Protein AF-A0A961A1I5-F1 (afdb_monomer)

Solvent-accessible surface area (backbone atoms only — not comparable to full-atom values): 12497 Å² total; per-residue (Å²): 132,81,88,80,81,89,79,92,84,90,80,91,77,84,83,73,85,76,67,86,76,74,86,68,70,92,66,80,52,58,53,73,47,75,44,56,34,87,58,70,63,91,86,42,58,62,73,39,63,55,33,37,35,39,34,32,57,50,77,56,97,92,40,81,47,53,39,36,34,40,36,54,32,92,83,54,48,68,45,78,34,57,82,42,44,49,82,59,42,75,58,41,34,29,32,44,40,27,66,37,98,79,50,31,25,31,40,32,30,38,61,96,45,96,82,53,58,12,29,38,41,32,46,32,69,26,37,47,26,35,43,29,30,32,29,31,22,26,9,48,65,9,32,34,39,32,36,22,31,42,29,35,43,35,47,29,38,24,25,47,56,77,85,43,57,54,55,55,78,54,87,56,94,84,72,68,81,84,48,41,12,49,13,21,35,31,34,33,26,55,54,18,22,47,25,43,39,31,48,29,37,25,29,41,17,59,13,30,47,70,39,83,39,68,74,51,48,63,73,59,42,82,40,77,59,45,78,43,76,48,35,68,72,132

Sequence (234 aa):
MQKLFFLFSILALSIFSLKPNHAKEETSLFEEKIFTVTSEQDYIKKGTLRWAILEAKAWRQGHPFSKVRIRFDASVKRLRISQGPLPDLESGMTTLDCSHPEGRVLLEGYSEDILTKADLGLRISSSGNTILSCHWTGFHQGAIEILAPRNQIYNNVFGYDPQYEESKALGNLRYGEPKPNRGAGLLLGEGAWASHIENNHFVALGASGILLKNRVGGENQFFKNYFFQNQAEP

Radius of gyration: 25.83 Å; Cα contacts (8 Å, |Δi|>4): 597; chains: 1; bounding box: 106×51×48 Å

Nearest PDB structures (foldseek):
  4pew-assembly2_B  TM=5.776E-01  e=1.458E+00  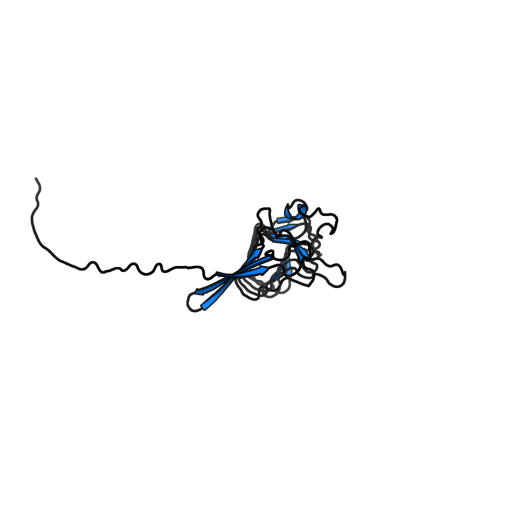Streptomyces sp. SirexAA-E
  4tyv-assembly2_B  TM=5.955E-01  e=1.538E+00  Streptomyces sp. SirexAA-E
  3uw0-assembly1_A  TM=3.849E-01  e=1.621E+00  Yersinia enterocolitica subsp. enterocolitica 8081
  2nt9-assembly2_B  TM=3.283E-01  e=8.596E-01  Dickeya dadantii 3937

pLDDT: mean 70.85, std 21.64, range [29.25, 98.12]

Mean predicted aligned error: 13.24 Å

Structure (mmCIF, N/CA/C/O backbone):
data_AF-A0A961A1I5-F1
#
_entry.id   AF-A0A961A1I5-F1
#
loop_
_atom_site.group_PDB
_atom_site.id
_atom_site.type_symbol
_atom_site.label_atom_id
_atom_site.label_alt_id
_atom_site.label_comp_id
_atom_site.label_asym_id
_atom_site.label_entity_id
_atom_site.label_seq_id
_atom_site.pdbx_PDB_ins_code
_atom_site.Cartn_x
_atom_site.Cartn_y
_atom_site.Cartn_z
_atom_site.occupancy
_atom_site.B_iso_or_equiv
_atom_site.auth_seq_id
_atom_site.auth_comp_id
_atom_site.auth_asym_id
_atom_site.auth_atom_id
_atom_site.pdbx_PDB_model_num
ATOM 1 N N . MET A 1 1 ? -84.883 9.345 12.266 1.00 36.91 1 MET A N 1
ATOM 2 C CA . MET A 1 1 ? -83.550 8.705 12.278 1.00 36.91 1 MET A CA 1
ATOM 3 C C . MET A 1 1 ? -82.520 9.778 12.600 1.00 36.91 1 MET A C 1
ATOM 5 O O . MET A 1 1 ? -82.619 10.827 11.990 1.00 36.91 1 MET A O 1
ATOM 9 N N . GLN A 1 2 ? -81.665 9.515 13.605 1.00 38.62 2 GLN A N 1
ATOM 10 C CA . GLN A 1 2 ? -80.443 10.233 14.054 1.00 38.62 2 GLN A CA 1
ATOM 11 C C . GLN A 1 2 ? -80.496 11.785 14.095 1.00 38.62 2 GLN A C 1
ATOM 13 O O . GLN A 1 2 ? -80.559 12.431 13.063 1.00 38.62 2 GLN A O 1
ATOM 18 N N . LYS A 1 3 ? -80.600 12.461 15.260 1.00 30.20 3 LYS A N 1
ATOM 19 C CA . LYS A 1 3 ? -79.556 12.708 16.300 1.00 30.20 3 LYS A CA 1
ATOM 20 C C . LYS A 1 3 ? -78.236 13.207 15.661 1.00 30.20 3 LYS A C 1
ATOM 22 O O . LYS A 1 3 ? -77.716 12.509 14.811 1.00 30.20 3 LYS A O 1
ATOM 27 N N . LEU A 1 4 ? -77.613 14.335 16.028 1.00 34.56 4 LEU A N 1
ATOM 28 C CA . LEU A 1 4 ? -77.352 14.841 17.381 1.00 34.56 4 LEU A CA 1
ATOM 29 C C . LEU A 1 4 ? -76.733 16.277 17.329 1.00 34.56 4 LEU A C 1
ATOM 31 O O . LEU A 1 4 ? -75.838 16.502 16.526 1.00 34.56 4 LEU A O 1
ATOM 35 N N . PHE A 1 5 ? -77.241 17.187 18.181 1.00 34.12 5 PHE A N 1
ATOM 36 C CA . PHE A 1 5 ? -76.616 18.246 19.027 1.00 34.12 5 PHE A CA 1
ATOM 37 C C . PHE A 1 5 ? -75.392 19.079 18.542 1.00 34.12 5 PHE A C 1
ATOM 39 O O . PHE A 1 5 ? -74.415 18.525 18.064 1.00 34.12 5 PHE A O 1
ATOM 46 N N . PHE A 1 6 ? -75.430 20.434 18.583 1.00 32.38 6 PHE A N 1
ATOM 47 C CA . PHE A 1 6 ? -75.167 21.347 19.746 1.00 32.38 6 PHE A CA 1
ATOM 48 C C . PHE A 1 6 ? -73.753 21.147 20.344 1.00 32.38 6 PHE A C 1
ATOM 50 O O . PHE A 1 6 ? -73.350 20.014 20.540 1.00 32.38 6 PHE A O 1
ATOM 57 N N . LEU A 1 7 ? -72.960 22.125 20.789 1.00 31.41 7 LEU A N 1
ATOM 58 C CA . LEU A 1 7 ? -72.968 23.590 20.827 1.00 31.41 7 LEU A CA 1
ATOM 59 C C . LEU A 1 7 ? -71.560 24.004 21.354 1.00 31.41 7 LEU A C 1
ATOM 61 O O . LEU A 1 7 ? -71.022 23.303 22.201 1.00 31.41 7 LEU A O 1
ATOM 65 N N . PHE A 1 8 ? -71.011 25.128 20.876 1.00 30.94 8 PHE A N 1
ATOM 66 C CA . PHE A 1 8 ? -70.147 26.116 21.569 1.00 30.94 8 PHE A CA 1
ATOM 67 C C . PHE A 1 8 ? -69.077 25.692 22.614 1.00 30.94 8 PHE A C 1
ATOM 69 O O . PHE A 1 8 ? -69.409 25.247 23.708 1.00 30.94 8 PHE A O 1
ATOM 76 N N . SER A 1 9 ? -67.816 26.111 22.399 1.00 31.97 9 SER A N 1
ATOM 77 C CA . SER A 1 9 ? -67.119 27.199 23.146 1.00 31.97 9 SER A CA 1
ATOM 78 C C . SER A 1 9 ? -65.589 27.048 23.148 1.00 31.97 9 SER A C 1
ATOM 80 O O . SER A 1 9 ? -65.042 25.953 23.149 1.00 31.97 9 SER A O 1
ATOM 82 N N . ILE A 1 10 ? -64.927 28.202 23.173 1.00 44.25 10 ILE A N 1
ATOM 83 C CA . ILE A 1 10 ? -63.495 28.501 23.039 1.00 44.25 10 ILE A CA 1
ATOM 84 C C . ILE A 1 10 ? -62.632 27.914 24.173 1.00 44.25 10 ILE A C 1
ATOM 86 O O . ILE A 1 10 ? -62.977 28.062 25.343 1.00 44.25 10 ILE A O 1
ATOM 90 N N . LEU A 1 11 ? -61.439 27.401 23.840 1.00 30.88 11 LEU A N 1
ATOM 91 C CA . LEU A 1 11 ? -60.288 27.410 24.750 1.00 30.88 11 LEU A CA 1
ATOM 92 C C . LEU A 1 11 ? -58.983 27.629 23.968 1.00 30.88 11 LEU A C 1
ATOM 94 O O . LEU A 1 11 ? -58.626 26.857 23.081 1.00 30.88 11 LEU A O 1
ATOM 98 N N . ALA A 1 12 ? -58.292 28.716 24.303 1.00 39.47 12 ALA A N 1
ATOM 99 C CA . ALA A 1 12 ? -56.952 29.040 23.840 1.00 39.47 12 ALA A CA 1
ATOM 100 C C . ALA A 1 12 ? -55.911 28.159 24.544 1.00 39.47 12 ALA A C 1
ATOM 102 O O . ALA A 1 12 ? -55.953 28.056 25.765 1.00 39.47 12 ALA A O 1
ATOM 103 N N . LEU A 1 13 ? -54.940 27.614 23.806 1.00 33.94 13 LEU A N 1
ATOM 104 C CA . LEU A 1 13 ? -53.630 27.234 24.349 1.00 33.94 13 LEU A CA 1
ATOM 105 C C . LEU A 1 13 ? -52.574 27.190 23.232 1.00 33.94 13 LEU A C 1
ATOM 107 O O . LEU A 1 13 ? -52.523 26.277 22.416 1.00 33.94 13 LEU A O 1
ATOM 111 N N . SER A 1 14 ? -51.749 28.241 23.221 1.00 31.39 14 SER A N 1
ATOM 112 C CA . SER A 1 14 ? -50.301 28.220 22.965 1.00 31.39 14 SER A CA 1
ATOM 113 C C . SER A 1 14 ? -49.763 27.183 21.969 1.00 31.39 14 SER A C 1
ATOM 115 O O . SER A 1 14 ? -49.329 26.100 22.364 1.00 31.39 14 SER A O 1
ATOM 117 N N . ILE A 1 15 ? -49.621 27.577 20.700 1.00 38.31 15 ILE A N 1
ATOM 118 C CA . ILE A 1 15 ? -48.568 26.998 19.860 1.00 38.31 15 ILE A CA 1
ATOM 119 C C . ILE A 1 15 ? -47.277 27.711 20.248 1.00 38.31 15 ILE A C 1
ATOM 121 O O . ILE A 1 15 ? -47.059 28.882 19.937 1.00 38.31 15 ILE A O 1
ATOM 125 N N . PHE A 1 16 ? -46.456 26.994 21.007 1.00 37.66 16 PHE A N 1
ATOM 126 C CA . PHE A 1 16 ? -45.081 27.359 21.277 1.00 37.66 16 PHE A CA 1
ATOM 127 C C . PHE A 1 16 ? -44.351 27.671 19.969 1.00 37.66 16 PHE A C 1
ATOM 129 O O . PHE A 1 16 ? -44.384 26.904 19.007 1.00 37.66 16 PHE A O 1
ATOM 136 N N . SER A 1 17 ? -43.646 28.799 19.994 1.00 34.94 17 SER A N 1
ATOM 137 C CA . SER A 1 17 ? -42.513 29.102 19.134 1.00 34.94 17 SER A CA 1
ATOM 138 C C . SER A 1 17 ? -41.510 27.946 19.199 1.00 34.94 17 SER A C 1
ATOM 140 O O . SER A 1 17 ? -40.670 27.880 20.095 1.00 34.94 17 SER A O 1
ATOM 142 N N . LEU A 1 18 ? -41.589 27.020 18.248 1.00 34.06 18 LEU A N 1
ATOM 143 C CA . LEU A 1 18 ? -40.429 26.246 17.838 1.00 34.06 18 LEU A CA 1
ATOM 144 C C . LEU A 1 18 ? -39.716 27.097 16.798 1.00 34.06 18 LEU A C 1
ATOM 146 O O . LEU A 1 18 ? -40.008 27.056 15.604 1.00 34.06 18 LEU A O 1
ATOM 150 N N . LYS A 1 19 ? -38.783 27.914 17.298 1.00 29.25 19 LYS A N 1
ATOM 151 C CA . LYS A 1 19 ? -37.655 28.386 16.499 1.00 29.25 19 LYS A CA 1
ATOM 152 C C . LYS A 1 19 ? -37.152 27.205 15.657 1.00 29.25 19 LYS A C 1
ATOM 154 O O . LYS A 1 19 ? -37.016 26.113 16.219 1.00 29.25 19 LYS A O 1
ATOM 159 N N . PRO A 1 20 ? -36.828 27.388 14.368 1.00 34.88 20 PRO A N 1
ATOM 160 C CA . PRO A 1 20 ? -35.981 26.428 13.683 1.00 34.88 20 PRO A CA 1
ATOM 161 C C . PRO A 1 20 ? -34.661 26.376 14.462 1.00 34.88 20 PRO A C 1
ATOM 163 O O . PRO A 1 20 ? -33.832 27.283 14.390 1.00 34.88 20 PRO A O 1
ATOM 166 N N . ASN A 1 21 ? -34.518 25.349 15.300 1.00 33.38 21 ASN A N 1
ATOM 167 C CA . ASN A 1 21 ? -33.272 25.031 15.964 1.00 33.38 21 ASN A CA 1
ATOM 168 C C . ASN A 1 21 ? -32.287 24.662 14.865 1.00 33.38 21 ASN A C 1
ATOM 170 O O . ASN A 1 21 ? -32.397 23.604 14.257 1.00 33.38 21 ASN A O 1
ATOM 174 N N . HIS A 1 22 ? -31.379 25.599 14.601 1.00 35.31 22 HIS A N 1
ATOM 175 C CA . HIS A 1 22 ? -30.009 25.372 14.175 1.00 35.31 22 HIS A CA 1
ATOM 176 C C . HIS A 1 22 ? -29.754 24.038 13.456 1.00 35.31 22 HIS A C 1
ATOM 178 O O . HIS A 1 22 ? -29.036 23.185 13.961 1.00 35.31 22 HIS A O 1
ATOM 184 N N . ALA A 1 23 ? -30.189 23.941 12.202 1.00 32.19 23 ALA A N 1
ATOM 185 C CA . ALA A 1 23 ? -29.316 23.369 11.184 1.00 32.19 23 ALA A CA 1
ATOM 186 C C . ALA A 1 23 ? -28.284 24.451 10.814 1.00 32.19 23 ALA A C 1
ATOM 188 O O . ALA A 1 23 ? -28.282 24.999 9.715 1.00 32.19 23 ALA A O 1
ATOM 189 N N . LYS A 1 24 ? -27.472 24.856 11.801 1.00 32.56 24 LYS A N 1
ATOM 190 C CA . LYS A 1 24 ? -26.240 25.590 11.537 1.00 32.56 24 LYS A CA 1
ATOM 191 C C . LYS A 1 24 ? -25.269 24.539 11.030 1.00 32.56 24 LYS A C 1
ATOM 193 O O . LYS A 1 24 ? -24.788 23.733 11.815 1.00 32.56 24 LYS A O 1
ATOM 198 N N . GLU A 1 25 ? -25.091 24.546 9.716 1.00 34.25 25 GLU A N 1
ATOM 199 C CA . GLU A 1 25 ? -23.784 24.390 9.096 1.00 34.25 25 GLU A CA 1
ATOM 200 C C . GLU A 1 25 ? -22.908 23.279 9.701 1.00 34.25 25 GLU A C 1
ATOM 202 O O . GLU A 1 25 ? -22.035 23.537 10.525 1.00 34.25 25 GLU A O 1
ATOM 207 N N . GLU A 1 26 ? -23.025 22.055 9.180 1.00 34.44 26 GLU A N 1
ATOM 208 C CA . GLU A 1 26 ? -21.811 21.257 8.970 1.00 34.44 26 GLU A CA 1
ATOM 209 C C . GLU A 1 26 ? -21.038 21.897 7.801 1.00 34.44 26 GLU A C 1
ATOM 211 O O . GLU A 1 26 ? -20.956 21.358 6.699 1.00 34.44 26 GLU A O 1
ATOM 216 N N . THR A 1 27 ? -20.531 23.117 8.000 1.00 34.03 27 THR A N 1
ATOM 217 C CA . THR A 1 27 ? -19.551 23.707 7.093 1.00 34.03 27 THR A CA 1
ATOM 218 C C . THR A 1 27 ? -18.217 23.016 7.345 1.00 34.03 27 THR A C 1
ATOM 220 O O . THR A 1 27 ? -17.696 22.974 8.457 1.00 34.03 27 THR A O 1
ATOM 223 N N . SER A 1 28 ? -17.720 22.398 6.278 1.00 41.38 28 SER A N 1
ATOM 224 C CA . SER A 1 28 ? -16.427 21.734 6.116 1.00 41.38 28 SER A CA 1
ATOM 225 C C . SER A 1 28 ? -15.329 22.166 7.105 1.00 41.38 28 SER A C 1
ATOM 227 O O . SER A 1 28 ? -14.783 23.261 6.987 1.00 41.38 28 SER A O 1
ATOM 229 N N . LEU A 1 29 ? -14.915 21.259 7.996 1.00 46.44 29 LEU A N 1
ATOM 230 C CA . LEU A 1 29 ? -13.694 21.389 8.810 1.00 46.44 29 LEU A CA 1
ATOM 231 C C . LEU A 1 29 ? -12.484 20.721 8.135 1.00 46.44 29 LEU A C 1
ATOM 233 O O . LEU A 1 29 ? -11.659 20.111 8.812 1.00 46.44 29 LEU A O 1
ATOM 237 N N . PHE A 1 30 ? -12.403 20.774 6.803 1.00 44.88 30 PHE A N 1
ATOM 238 C CA . PHE A 1 30 ? -11.262 20.237 6.065 1.00 44.88 30 PHE A CA 1
ATOM 239 C C . PHE A 1 30 ? -10.221 21.344 5.879 1.00 44.88 30 PHE A C 1
ATOM 241 O O . PHE A 1 30 ? -10.444 22.292 5.132 1.00 44.88 30 PHE A O 1
ATOM 248 N N . GLU A 1 31 ? -9.089 21.226 6.565 1.00 45.84 31 GLU A N 1
ATOM 249 C CA . GLU A 1 31 ? -7.877 21.974 6.252 1.00 45.84 31 GLU A CA 1
ATOM 250 C C . GLU A 1 31 ? -7.161 21.217 5.126 1.00 45.84 31 GLU A C 1
ATOM 252 O O . GLU A 1 31 ? -6.621 20.127 5.326 1.00 45.84 31 GLU A O 1
ATOM 257 N N . GLU A 1 32 ? -7.222 21.756 3.911 1.00 46.34 32 GLU A N 1
ATOM 258 C CA . GLU A 1 32 ? -6.489 21.211 2.773 1.00 46.34 32 GLU A CA 1
ATOM 259 C C . GLU A 1 32 ? -5.036 21.704 2.811 1.00 46.34 32 GLU A C 1
ATOM 261 O O . GLU A 1 32 ? -4.761 22.894 2.658 1.00 46.34 32 GLU A O 1
ATOM 266 N N . LYS A 1 33 ? -4.088 20.784 3.010 1.00 45.44 33 LYS A N 1
ATOM 267 C CA . LYS A 1 33 ? -2.650 21.027 2.863 1.00 45.44 33 LYS A CA 1
ATOM 268 C C . LYS A 1 33 ? -2.181 20.436 1.540 1.00 45.44 33 LYS A C 1
ATOM 270 O O . LYS A 1 33 ? -2.138 19.221 1.357 1.00 45.44 33 LYS A O 1
ATOM 275 N N . ILE A 1 34 ? -1.824 21.317 0.618 1.00 49.44 34 ILE A N 1
ATOM 276 C CA . ILE A 1 34 ? -1.341 20.980 -0.722 1.00 49.44 34 ILE A CA 1
ATOM 277 C C . ILE A 1 34 ? 0.181 20.830 -0.703 1.00 49.44 34 ILE A C 1
ATOM 279 O O . ILE A 1 34 ? 0.895 21.735 -0.271 1.00 49.44 34 ILE A O 1
ATOM 283 N N . PHE A 1 35 ? 0.681 19.708 -1.225 1.00 48.28 35 PHE A N 1
ATOM 284 C CA . PHE A 1 35 ? 2.107 19.504 -1.465 1.00 48.28 35 PHE A CA 1
ATOM 285 C C . PHE A 1 35 ? 2.401 19.650 -2.955 1.00 48.28 35 PHE A C 1
ATOM 287 O O . PHE A 1 35 ? 2.129 18.764 -3.772 1.00 48.28 35 PHE A O 1
ATOM 294 N N . THR A 1 36 ? 2.968 20.800 -3.302 1.00 51.94 36 THR A N 1
ATOM 295 C CA . THR A 1 36 ? 3.336 21.165 -4.671 1.00 51.94 36 THR A CA 1
ATOM 296 C C . THR A 1 36 ? 4.776 20.761 -4.974 1.00 51.94 36 THR A C 1
ATOM 298 O O . THR A 1 36 ? 5.656 20.847 -4.119 1.00 51.94 36 THR A O 1
ATOM 301 N N . VAL A 1 37 ? 5.040 20.350 -6.213 1.00 51.62 37 VAL A N 1
ATOM 302 C CA . VAL A 1 37 ? 6.385 20.066 -6.723 1.00 51.62 37 VAL A CA 1
ATOM 303 C C . VAL A 1 37 ? 7.269 21.305 -6.603 1.00 51.62 37 VAL A C 1
ATOM 305 O O . VAL A 1 37 ? 7.066 22.299 -7.308 1.00 51.62 37 VAL A O 1
ATOM 308 N N . THR A 1 38 ? 8.283 21.231 -5.746 1.00 45.81 38 THR A N 1
ATOM 309 C CA . THR A 1 38 ? 9.265 22.306 -5.549 1.00 45.81 38 THR A CA 1
ATOM 310 C C . THR A 1 38 ? 10.461 22.203 -6.507 1.00 45.81 38 THR A C 1
ATOM 312 O O . THR A 1 38 ? 11.091 23.224 -6.797 1.00 45.81 38 THR A O 1
ATOM 315 N N . SER A 1 39 ? 10.732 21.016 -7.070 1.00 46.09 39 SER A N 1
ATOM 316 C CA . SER A 1 39 ? 11.792 20.751 -8.056 1.00 46.09 39 SER A CA 1
ATOM 317 C C . SER A 1 39 ? 11.376 19.711 -9.112 1.00 46.09 39 SER A C 1
ATOM 319 O O . SER A 1 39 ? 10.621 18.783 -8.830 1.00 46.09 39 SER A O 1
ATOM 321 N N . GLU A 1 40 ? 11.870 19.862 -10.344 1.00 44.47 40 GLU A N 1
ATOM 322 C CA . GLU A 1 40 ? 11.563 18.967 -11.471 1.00 44.47 40 GLU A CA 1
ATOM 323 C C . GLU A 1 40 ? 12.459 17.727 -11.437 1.00 44.47 40 GLU A C 1
ATOM 325 O O . GLU A 1 40 ? 13.492 17.655 -12.099 1.00 44.47 40 GLU A O 1
ATOM 330 N N . GLN A 1 41 ? 12.074 16.744 -10.634 1.00 47.69 41 GLN A N 1
ATOM 331 C CA . GLN A 1 41 ? 12.593 15.382 -10.740 1.00 47.69 41 GLN A CA 1
ATOM 332 C C . GLN A 1 41 ? 11.466 14.486 -11.266 1.00 47.69 41 GLN A C 1
ATOM 334 O O . GLN A 1 41 ? 10.301 14.690 -10.917 1.00 47.69 41 GLN A O 1
ATOM 339 N N . ASP A 1 42 ? 11.804 13.547 -12.152 1.00 44.00 42 ASP A N 1
ATOM 340 C CA . ASP A 1 42 ? 10.868 12.605 -12.792 1.00 44.00 42 ASP A CA 1
ATOM 341 C C . ASP A 1 42 ? 9.812 13.232 -13.733 1.00 44.00 42 ASP A C 1
ATOM 343 O O . ASP A 1 42 ? 8.682 12.758 -13.807 1.00 44.00 42 ASP A O 1
ATOM 347 N N . TYR A 1 43 ? 10.168 14.289 -14.483 1.00 44.66 43 TYR A N 1
ATOM 348 C CA . TYR A 1 43 ? 9.284 15.001 -15.441 1.00 44.66 43 TYR A CA 1
ATOM 349 C C . TYR A 1 43 ? 8.005 15.594 -14.844 1.00 44.66 43 TYR A C 1
ATOM 351 O O . TYR A 1 43 ? 7.064 15.934 -15.567 1.00 44.66 43 TYR A O 1
ATOM 359 N N . ILE A 1 44 ? 7.966 15.763 -13.527 1.00 50.97 44 ILE A N 1
ATOM 360 C CA . ILE A 1 44 ? 6.848 16.429 -12.882 1.00 50.97 44 ILE A CA 1
ATOM 361 C C . ILE A 1 44 ? 7.091 17.934 -12.971 1.00 50.97 44 ILE A C 1
ATOM 363 O O . ILE A 1 44 ? 8.085 18.440 -12.449 1.00 50.97 44 ILE A O 1
ATOM 367 N N . LYS A 1 45 ? 6.198 18.642 -13.673 1.00 48.25 45 LYS A N 1
ATOM 368 C CA . LYS A 1 45 ? 6.311 20.091 -13.879 1.00 48.25 45 LYS A CA 1
ATOM 369 C C . LYS A 1 45 ? 6.374 20.797 -12.531 1.00 48.25 45 LYS A C 1
ATOM 371 O O . LYS A 1 45 ? 5.513 20.578 -11.673 1.00 48.25 45 LYS A O 1
ATOM 376 N N . LYS A 1 46 ? 7.356 21.675 -12.346 1.00 48.44 46 LYS A N 1
ATOM 377 C CA . LYS A 1 46 ? 7.434 22.496 -11.136 1.00 48.44 46 LYS A CA 1
ATOM 378 C C . LYS A 1 46 ? 6.130 23.272 -10.954 1.00 48.44 46 LYS A C 1
ATOM 380 O O . LYS A 1 46 ? 5.575 23.791 -11.919 1.00 48.44 46 LYS A O 1
ATOM 385 N N . GLY A 1 47 ? 5.636 23.348 -9.721 1.00 45.59 47 GLY A N 1
ATOM 386 C CA . GLY A 1 47 ? 4.368 24.022 -9.436 1.00 45.59 47 GLY A CA 1
ATOM 387 C C . GLY A 1 47 ? 3.113 23.163 -9.636 1.00 45.59 47 GLY A C 1
ATOM 388 O O . GLY A 1 47 ? 2.021 23.668 -9.399 1.00 45.59 47 GLY A O 1
ATOM 389 N N . THR A 1 48 ? 3.231 21.888 -10.028 1.00 53.97 48 THR A N 1
ATOM 390 C CA . THR A 1 48 ? 2.078 20.964 -10.050 1.00 53.97 48 THR A CA 1
ATOM 391 C C . THR A 1 48 ? 1.831 20.328 -8.684 1.00 53.97 48 THR A C 1
ATOM 393 O O . THR A 1 48 ? 2.756 20.153 -7.888 1.00 53.97 48 THR A O 1
ATOM 396 N N . LEU A 1 49 ? 0.573 20.013 -8.381 1.00 49.50 49 LEU A N 1
ATOM 397 C CA . LEU A 1 49 ? 0.180 19.304 -7.166 1.00 49.50 49 LEU A CA 1
ATOM 398 C C . LEU A 1 49 ? 0.694 17.857 -7.248 1.00 49.50 49 LEU A C 1
ATOM 400 O O . LEU A 1 49 ? 0.402 17.158 -8.213 1.00 49.50 49 LEU A O 1
ATOM 404 N N . ARG A 1 50 ? 1.455 17.387 -6.249 1.00 61.84 50 ARG A N 1
ATOM 405 C CA . ARG A 1 50 ? 1.773 15.950 -6.135 1.00 61.84 50 ARG A CA 1
ATOM 406 C C . ARG A 1 50 ? 0.660 15.218 -5.390 1.00 61.84 50 ARG A C 1
ATOM 408 O O . ARG A 1 50 ? 0.231 14.150 -5.808 1.00 61.84 50 ARG A O 1
ATOM 415 N N . TRP A 1 51 ? 0.202 15.796 -4.286 1.00 59.50 51 TRP A N 1
ATOM 416 C CA . TRP A 1 51 ? -0.865 15.258 -3.450 1.00 59.50 51 TRP A CA 1
ATOM 417 C C . TRP A 1 51 ? -1.466 16.360 -2.578 1.00 59.50 51 TRP A C 1
ATOM 419 O O . TRP A 1 51 ? -0.789 17.326 -2.215 1.00 59.50 51 TRP A O 1
ATOM 429 N N . ALA A 1 52 ? -2.738 16.196 -2.238 1.00 50.78 52 ALA A N 1
ATOM 430 C CA . ALA A 1 52 ? -3.453 16.989 -1.255 1.00 50.78 52 ALA A CA 1
ATOM 431 C C . ALA A 1 52 ? -3.680 16.141 0.002 1.00 50.78 52 ALA A C 1
ATOM 433 O O . ALA A 1 52 ? -4.179 15.013 -0.075 1.00 50.78 52 ALA A O 1
ATOM 434 N N . ILE A 1 53 ? -3.327 16.692 1.161 1.00 52.97 53 ILE A N 1
ATOM 435 C CA . ILE A 1 53 ? -3.808 16.225 2.456 1.00 52.97 53 ILE A CA 1
ATOM 436 C C . ILE A 1 53 ? -5.080 16.997 2.766 1.00 52.97 53 ILE A C 1
ATOM 438 O O . ILE A 1 53 ? -5.039 18.190 3.036 1.00 52.97 53 ILE A O 1
ATOM 442 N N . LEU A 1 54 ? -6.210 16.314 2.778 1.00 49.31 54 LEU A N 1
ATOM 443 C CA . LEU A 1 54 ? -7.462 16.830 3.302 1.00 49.31 54 LEU A CA 1
ATOM 444 C C . LEU A 1 54 ? -7.560 16.392 4.763 1.00 49.31 54 LEU A C 1
ATOM 446 O O . LEU A 1 54 ? -7.898 15.244 5.052 1.00 49.31 54 LEU A O 1
ATOM 450 N N . GLU A 1 55 ? -7.219 17.278 5.690 1.00 48.84 55 GLU A N 1
ATOM 451 C CA . GLU A 1 55 ? -7.292 17.009 7.124 1.00 48.84 55 GLU A CA 1
ATOM 452 C C . GLU A 1 55 ? -8.625 17.523 7.674 1.00 48.84 55 GLU A C 1
ATOM 454 O O . GLU A 1 55 ? -8.835 18.724 7.792 1.00 48.84 55 GLU A O 1
ATOM 459 N N . ALA A 1 56 ? -9.537 16.620 8.024 1.00 49.19 56 ALA A N 1
ATOM 460 C CA . ALA A 1 56 ? -10.737 16.961 8.774 1.00 49.19 56 ALA A CA 1
ATOM 461 C C . ALA A 1 56 ? -10.427 16.944 10.269 1.00 49.19 56 ALA A C 1
ATOM 463 O O . ALA A 1 56 ? -10.007 15.909 10.783 1.00 49.19 56 ALA A O 1
ATOM 464 N N . LYS A 1 57 ? -10.683 18.034 10.991 1.00 48.88 57 LYS A N 1
ATOM 465 C CA . LYS A 1 57 ? -10.647 18.042 12.465 1.00 48.88 57 LYS A CA 1
ATOM 466 C C . LYS A 1 57 ? -12.064 18.184 12.982 1.00 48.88 57 LYS A C 1
ATOM 468 O O . LYS A 1 57 ? -12.772 19.090 12.570 1.00 48.88 57 LYS A O 1
ATOM 473 N N . ALA A 1 58 ? -12.492 17.313 13.879 1.00 47.88 58 ALA A N 1
ATOM 474 C CA . ALA A 1 58 ? -13.827 17.380 14.449 1.00 47.88 58 ALA A CA 1
ATOM 475 C C . ALA A 1 58 ? -13.818 16.963 15.921 1.00 47.88 58 ALA A C 1
ATOM 477 O O . ALA A 1 58 ? -12.849 16.414 16.443 1.00 47.88 58 ALA A O 1
ATOM 478 N N . TRP A 1 59 ? -14.912 17.266 16.610 1.00 42.53 59 TRP A N 1
ATOM 479 C CA . TRP A 1 59 ? -15.108 16.924 18.013 1.00 42.53 59 TRP A CA 1
ATOM 480 C C . TRP A 1 59 ? -16.354 16.055 18.122 1.00 42.53 59 TRP A C 1
ATOM 482 O O . TRP A 1 59 ? -17.429 16.462 17.685 1.00 42.53 59 TRP A O 1
ATOM 492 N N . ARG A 1 60 ? -16.237 14.855 18.698 1.00 46.34 60 ARG A N 1
ATOM 493 C CA . ARG A 1 60 ? -17.390 13.973 18.937 1.00 46.34 60 ARG A CA 1
ATOM 494 C C . ARG A 1 60 ? -17.370 13.491 20.378 1.00 46.34 60 ARG A C 1
ATOM 496 O O . ARG A 1 60 ? -16.370 12.955 20.837 1.00 46.34 60 ARG A O 1
ATOM 503 N N . GLN A 1 61 ? -18.486 13.689 21.084 1.00 54.69 61 GLN A N 1
ATOM 504 C CA . GLN A 1 61 ? -18.680 13.218 22.466 1.00 54.69 61 GLN A CA 1
ATOM 505 C C . GLN A 1 61 ? -17.541 13.620 23.428 1.00 54.69 61 GLN A C 1
ATOM 507 O O . GLN A 1 61 ? -17.119 12.833 24.264 1.00 54.69 61 GLN A O 1
ATOM 512 N N . GLY A 1 62 ? -17.024 14.847 23.305 1.00 50.25 62 GLY A N 1
ATOM 513 C CA . GLY A 1 62 ? -15.967 15.361 24.186 1.00 50.25 62 GLY A CA 1
ATOM 514 C C . GLY A 1 62 ? -14.536 14.989 23.786 1.00 50.25 62 GLY A C 1
ATOM 515 O O . GLY A 1 62 ? -13.607 15.528 24.380 1.00 50.25 62 GLY A O 1
ATOM 516 N N . HIS A 1 63 ? -14.341 14.172 22.746 1.00 45.16 63 HIS A N 1
ATOM 517 C CA . HIS A 1 63 ? -13.014 13.811 22.250 1.00 45.16 63 HIS A CA 1
ATOM 518 C C . HIS A 1 63 ? -12.702 14.491 20.904 1.00 45.16 63 HIS A C 1
ATOM 520 O O . HIS A 1 63 ? -13.523 14.411 19.979 1.00 45.16 63 HIS A O 1
ATOM 526 N N . PRO A 1 64 ? -11.528 15.144 20.767 1.00 53.34 64 PRO A N 1
ATOM 527 C CA . PRO A 1 64 ? -11.025 15.546 19.462 1.00 53.34 64 PRO A CA 1
ATOM 528 C C . PRO A 1 64 ? -10.745 14.313 18.616 1.00 53.34 64 PRO A C 1
ATOM 530 O O . PRO A 1 64 ? -10.176 13.335 19.101 1.00 53.34 64 PRO A O 1
ATOM 533 N N . PHE A 1 65 ? -11.077 14.387 17.335 1.00 58.19 65 PHE A N 1
ATOM 534 C CA . PHE A 1 65 ? -10.581 13.449 16.347 1.00 58.19 65 PHE A CA 1
ATOM 535 C C . PHE A 1 65 ? -10.162 14.177 15.073 1.00 58.19 65 PHE A C 1
ATOM 537 O O . PHE A 1 65 ? -10.771 15.172 14.676 1.00 58.19 65 PHE A O 1
ATOM 544 N N . SER A 1 66 ? -9.120 13.668 14.423 1.00 57.88 66 SER A N 1
ATOM 545 C CA . SER A 1 66 ? -8.729 14.080 13.082 1.00 57.88 66 SER A CA 1
ATOM 546 C C . SER A 1 66 ? -8.898 12.907 12.123 1.00 57.88 66 SER A C 1
ATOM 548 O O . SER A 1 66 ? -8.593 11.765 12.455 1.00 57.88 66 SER A O 1
ATOM 550 N N . LYS A 1 67 ? -9.444 13.181 10.939 1.00 65.19 67 LYS A N 1
ATOM 551 C CA . LYS A 1 67 ? -9.474 12.255 9.810 1.00 65.19 67 LYS A CA 1
ATOM 552 C C . LYS A 1 67 ? -8.633 12.866 8.710 1.00 65.19 67 LYS A C 1
ATOM 554 O O . LYS A 1 67 ? -8.970 13.923 8.190 1.00 65.19 67 LYS A O 1
ATOM 559 N N . VAL A 1 68 ? -7.555 12.200 8.341 1.00 65.44 68 VAL A N 1
ATOM 560 C CA . VAL A 1 68 ? -6.662 12.674 7.284 1.00 65.44 68 VAL A CA 1
ATOM 561 C C . VAL A 1 68 ? -7.008 11.922 6.006 1.00 65.44 68 VAL A C 1
ATOM 563 O O . VAL A 1 68 ? -7.177 10.712 6.046 1.00 65.44 68 VAL A O 1
ATOM 566 N N . ARG A 1 69 ? -7.140 12.585 4.858 1.00 69.62 69 ARG A N 1
ATOM 567 C CA . ARG A 1 69 ? -7.240 11.919 3.553 1.00 69.62 69 ARG A CA 1
ATOM 568 C C . ARG A 1 69 ? -6.144 12.427 2.638 1.00 69.62 69 ARG A C 1
ATOM 570 O O . ARG A 1 69 ? -6.103 13.607 2.331 1.00 69.62 69 ARG A O 1
ATOM 577 N N . ILE A 1 70 ? -5.301 11.527 2.167 1.00 71.12 70 ILE A N 1
ATOM 578 C CA . ILE A 1 70 ? -4.267 11.797 1.179 1.00 71.12 70 ILE A CA 1
ATOM 579 C C . ILE A 1 70 ? -4.818 11.404 -0.188 1.00 71.12 70 ILE A C 1
ATOM 581 O O . ILE A 1 70 ? -5.221 10.256 -0.379 1.00 71.12 70 ILE A O 1
ATOM 585 N N . ARG A 1 71 ? -4.858 12.354 -1.125 1.00 71.56 71 ARG A N 1
ATOM 586 C CA . ARG A 1 71 ? -5.273 12.127 -2.514 1.00 71.56 71 ARG A CA 1
ATOM 587 C C . ARG A 1 71 ? -4.236 12.696 -3.472 1.00 71.56 71 ARG A C 1
ATOM 589 O O . ARG A 1 71 ? -3.754 13.806 -3.272 1.00 71.56 71 ARG A O 1
ATOM 596 N N . PHE A 1 72 ? -3.927 11.954 -4.526 1.00 68.69 72 PHE A N 1
ATOM 597 C CA . PHE A 1 72 ? -3.029 12.411 -5.584 1.00 68.69 72 PHE A CA 1
ATOM 598 C C . PHE A 1 72 ? -3.762 13.286 -6.608 1.00 68.69 72 PHE A C 1
ATOM 600 O O . PHE A 1 72 ? -4.971 13.149 -6.805 1.00 68.69 72 PHE A O 1
ATOM 607 N N . ASP A 1 73 ? -3.028 14.196 -7.250 1.00 66.38 73 ASP A N 1
ATOM 608 C CA . ASP A 1 73 ? -3.542 14.947 -8.399 1.00 66.38 73 ASP A CA 1
ATOM 609 C C . ASP A 1 73 ? -3.902 13.984 -9.547 1.00 66.38 73 ASP A C 1
ATOM 611 O O . ASP A 1 73 ? -3.260 12.947 -9.724 1.00 66.38 73 ASP A O 1
ATOM 615 N N . ALA A 1 74 ? -4.905 14.334 -10.357 1.00 68.69 74 ALA A N 1
ATOM 616 C CA . ALA A 1 74 ? -5.346 13.536 -11.504 1.00 68.69 74 ALA A CA 1
ATOM 617 C C . ALA A 1 74 ? -4.293 13.391 -12.624 1.00 68.69 74 ALA A C 1
ATOM 619 O O . ALA A 1 74 ? -4.532 12.697 -13.604 1.00 68.69 74 ALA A O 1
ATOM 620 N N . SER A 1 75 ? -3.156 14.075 -12.529 1.00 67.44 75 SER A N 1
ATOM 621 C CA . SER A 1 75 ? -2.003 13.917 -13.419 1.00 67.44 75 SER A CA 1
ATOM 622 C C . SER A 1 75 ? -0.953 12.939 -12.883 1.00 67.44 75 SER A C 1
ATOM 624 O O . SER A 1 75 ? -0.069 12.514 -13.632 1.00 67.44 75 SER A O 1
ATOM 626 N N . VAL A 1 76 ? -1.032 12.556 -11.605 1.00 71.19 76 VAL A N 1
ATOM 627 C CA . VAL A 1 76 ? -0.060 11.666 -10.966 1.00 71.19 76 VAL A CA 1
ATOM 628 C C . VAL A 1 76 ? -0.454 10.219 -11.221 1.00 71.19 76 VAL A C 1
ATOM 630 O O . VAL A 1 76 ? -1.373 9.687 -10.609 1.00 71.19 76 VAL A O 1
ATOM 633 N N . LYS A 1 77 ? 0.292 9.568 -12.116 1.00 74.19 77 LYS A N 1
ATOM 634 C CA . LYS A 1 77 ? 0.093 8.155 -12.482 1.00 74.19 77 LYS A CA 1
ATOM 635 C C . LYS A 1 77 ? 1.092 7.212 -11.810 1.00 74.19 77 LYS A C 1
ATOM 637 O O . LYS A 1 77 ? 0.764 6.061 -11.547 1.00 74.19 77 LYS A O 1
ATOM 642 N N . ARG A 1 78 ? 2.308 7.692 -11.518 1.00 77.44 78 ARG A N 1
ATOM 643 C CA . ARG A 1 78 ? 3.397 6.918 -10.897 1.00 77.44 78 ARG A CA 1
ATOM 644 C C . ARG A 1 78 ? 4.179 7.770 -9.907 1.00 77.44 78 ARG A C 1
ATOM 646 O O . ARG A 1 78 ? 4.476 8.930 -10.185 1.00 77.44 78 ARG A O 1
ATOM 653 N N . LEU A 1 79 ? 4.570 7.159 -8.798 1.00 76.69 79 LEU A N 1
ATOM 654 C CA . LEU A 1 79 ? 5.443 7.716 -7.777 1.00 76.69 79 LEU A CA 1
ATOM 655 C C . LEU A 1 79 ? 6.568 6.721 -7.497 1.00 76.69 79 LEU A C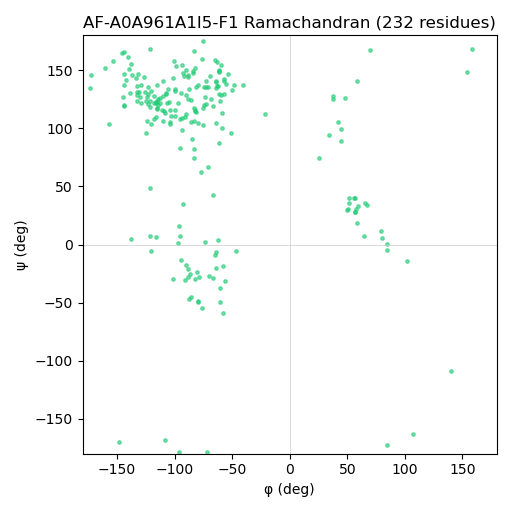 1
ATOM 657 O O . LEU A 1 79 ? 6.310 5.577 -7.128 1.00 76.69 79 LEU A O 1
ATOM 661 N N . ARG A 1 80 ? 7.815 7.159 -7.685 1.00 75.38 80 ARG A N 1
ATOM 662 C CA . ARG A 1 80 ? 9.007 6.377 -7.353 1.00 75.38 80 ARG A CA 1
ATOM 663 C C . ARG A 1 80 ? 9.501 6.729 -5.967 1.00 75.38 80 ARG A C 1
ATOM 665 O O . ARG A 1 80 ? 9.669 7.901 -5.638 1.00 75.38 80 ARG A O 1
ATOM 672 N N . ILE A 1 81 ? 9.741 5.700 -5.174 1.00 73.81 81 ILE A N 1
ATOM 673 C CA . ILE A 1 81 ? 10.148 5.800 -3.782 1.00 73.81 81 ILE A CA 1
ATOM 674 C C . ILE A 1 81 ? 11.543 5.189 -3.678 1.00 73.81 81 ILE A C 1
ATOM 676 O O . ILE A 1 81 ? 11.707 3.980 -3.831 1.00 73.81 81 ILE A O 1
ATOM 680 N N . SER A 1 82 ? 12.546 6.040 -3.454 1.00 66.19 82 SER A N 1
ATOM 681 C CA . SER A 1 82 ? 13.964 5.653 -3.414 1.00 66.19 82 SER A CA 1
ATOM 682 C C . SER A 1 82 ? 14.678 5.949 -2.095 1.00 66.19 82 SER A C 1
ATOM 684 O O . SER A 1 82 ? 15.826 5.552 -1.920 1.00 66.19 82 SER A O 1
ATOM 686 N N . GLN A 1 83 ? 14.011 6.614 -1.146 1.00 64.69 83 GLN A N 1
ATOM 687 C CA . GLN A 1 83 ? 14.597 7.058 0.126 1.00 64.69 83 GLN A CA 1
ATOM 688 C C . GLN A 1 83 ? 13.864 6.468 1.345 1.00 64.69 83 GLN A C 1
ATOM 690 O O . GLN A 1 83 ? 13.520 7.185 2.279 1.00 64.69 83 GLN A O 1
ATOM 695 N N . GLY A 1 84 ? 13.629 5.152 1.343 1.00 62.41 84 GLY A N 1
ATOM 696 C CA . GLY A 1 84 ? 12.899 4.463 2.418 1.00 62.41 84 GLY A CA 1
ATOM 697 C C . GLY A 1 84 ? 11.372 4.511 2.251 1.00 62.41 84 GLY A C 1
ATOM 698 O O . GLY A 1 84 ? 10.903 4.922 1.190 1.00 62.41 84 GLY A O 1
ATOM 699 N N . PRO A 1 85 ? 10.592 4.042 3.245 1.00 68.06 85 PRO A N 1
ATOM 700 C CA . PRO A 1 85 ? 9.136 4.002 3.144 1.00 68.06 85 PRO A CA 1
ATOM 701 C C . PRO A 1 85 ? 8.525 5.397 3.063 1.00 68.06 85 PRO A C 1
ATOM 703 O O . PRO A 1 85 ? 9.111 6.383 3.516 1.00 68.06 85 PRO A O 1
ATOM 706 N N . LEU A 1 86 ? 7.301 5.464 2.540 1.00 70.94 86 LEU A N 1
ATOM 707 C CA . LEU A 1 86 ? 6.451 6.628 2.758 1.00 70.94 86 LEU A CA 1
ATOM 708 C C . LEU A 1 86 ? 6.338 6.905 4.269 1.00 70.94 86 LEU A C 1
ATOM 710 O O . LEU A 1 86 ? 6.353 5.949 5.055 1.00 70.94 86 LEU A O 1
ATOM 714 N N . PRO A 1 87 ? 6.217 8.184 4.679 1.00 69.75 87 PRO A N 1
ATOM 715 C CA . PRO A 1 87 ? 6.015 8.534 6.079 1.00 69.75 87 PRO A CA 1
ATOM 716 C C . PRO A 1 87 ? 4.897 7.699 6.708 1.00 69.75 87 PRO A C 1
ATOM 718 O O . PRO A 1 87 ? 3.858 7.478 6.081 1.00 69.75 87 PRO A O 1
ATOM 721 N N . ASP A 1 88 ? 5.132 7.229 7.933 1.00 73.62 88 ASP A N 1
ATOM 722 C CA . ASP A 1 88 ? 4.164 6.415 8.668 1.00 73.62 88 ASP A CA 1
ATOM 723 C C . ASP A 1 88 ? 2.867 7.203 8.900 1.00 73.62 88 ASP A C 1
ATOM 725 O O . ASP A 1 88 ? 2.856 8.432 9.029 1.00 73.62 88 ASP A O 1
ATOM 729 N N . LEU A 1 89 ? 1.754 6.482 8.977 1.00 70.81 89 LEU A N 1
ATOM 730 C CA . LEU A 1 89 ? 0.461 7.046 9.335 1.00 70.81 89 LEU A CA 1
ATOM 731 C C . LEU A 1 89 ? 0.369 7.113 10.859 1.00 70.81 89 LEU A C 1
ATOM 733 O O . LEU A 1 89 ? -0.311 6.306 11.485 1.00 70.81 89 LEU A O 1
ATOM 737 N N . GLU A 1 90 ? 1.079 8.059 11.472 1.00 63.72 90 GLU A N 1
ATOM 738 C CA . GLU A 1 90 ? 1.143 8.192 12.936 1.00 63.72 90 GLU A CA 1
ATOM 739 C C . GLU A 1 90 ? -0.206 8.604 13.554 1.00 63.72 90 GLU A C 1
ATOM 741 O O . GLU A 1 90 ? -0.528 8.217 14.679 1.00 63.72 90 GLU A O 1
ATOM 746 N N . SER A 1 91 ? -1.045 9.332 12.806 1.00 65.81 91 SER A N 1
ATOM 747 C CA . SER A 1 91 ? -2.420 9.640 13.207 1.00 65.81 91 SER A CA 1
ATOM 748 C C . SER A 1 91 ? -3.390 8.554 12.753 1.00 65.81 91 SER A C 1
ATOM 750 O O . SER A 1 91 ? -3.501 8.271 11.557 1.00 65.81 91 SER A O 1
ATOM 752 N N . GLY A 1 92 ? -4.148 7.999 13.702 1.00 67.94 92 GLY A N 1
ATOM 753 C CA . GLY A 1 92 ? -5.245 7.084 13.394 1.00 67.94 92 GLY A CA 1
ATOM 754 C C . GLY A 1 92 ? -6.315 7.738 12.514 1.00 67.94 92 GLY A C 1
ATOM 755 O O . GLY A 1 92 ? -6.484 8.954 12.536 1.00 67.94 92 GLY A O 1
ATOM 756 N N . MET A 1 93 ? -7.060 6.925 11.759 1.00 80.69 93 MET A N 1
ATOM 757 C CA . MET A 1 93 ? -8.096 7.371 10.806 1.00 80.69 93 MET A CA 1
ATOM 758 C C . MET A 1 93 ? -7.580 8.148 9.585 1.00 80.69 93 MET A C 1
ATOM 760 O O . MET A 1 93 ? -8.274 9.015 9.048 1.00 80.69 93 MET A O 1
ATOM 764 N N . THR A 1 94 ? -6.392 7.807 9.091 1.00 81.19 94 THR A N 1
ATOM 765 C CA . THR A 1 94 ? -5.874 8.324 7.822 1.00 81.19 94 THR A CA 1
ATOM 766 C C . THR A 1 94 ? -6.327 7.462 6.638 1.00 81.19 94 THR A C 1
ATOM 768 O O . THR A 1 94 ? -6.263 6.239 6.681 1.00 81.19 94 THR A O 1
ATOM 771 N N . THR A 1 95 ? -6.796 8.082 5.557 1.00 86.62 95 THR A N 1
ATOM 772 C CA . THR A 1 95 ? -7.176 7.442 4.294 1.00 86.62 95 THR A CA 1
ATOM 773 C C . THR A 1 95 ? -6.165 7.789 3.202 1.00 86.62 95 THR A C 1
ATOM 775 O O . THR A 1 95 ? -6.097 8.946 2.799 1.00 86.62 95 THR A O 1
ATOM 778 N N . LEU A 1 96 ? -5.425 6.814 2.679 1.00 86.44 96 LEU A N 1
ATOM 779 C CA . LEU A 1 96 ? -4.632 6.957 1.456 1.00 86.44 96 LEU A CA 1
ATOM 780 C C . LEU A 1 96 ? -5.473 6.487 0.264 1.00 86.44 96 LEU A C 1
ATOM 782 O O . LEU A 1 96 ? -5.750 5.295 0.130 1.00 86.44 96 LEU A O 1
ATOM 786 N N . ASP A 1 97 ? -5.909 7.433 -0.568 1.00 88.19 97 ASP A N 1
ATOM 787 C CA . ASP A 1 97 ? -6.747 7.187 -1.743 1.00 88.19 97 ASP A CA 1
ATOM 788 C C . ASP A 1 97 ? -5.950 7.422 -3.030 1.00 88.19 97 ASP A C 1
ATOM 790 O O . ASP A 1 97 ? -5.691 8.562 -3.424 1.00 88.19 97 ASP A O 1
ATOM 794 N N . CYS A 1 98 ? -5.596 6.323 -3.690 1.00 85.94 98 CYS A N 1
ATOM 795 C CA . CYS A 1 98 ? -4.862 6.320 -4.951 1.00 85.94 98 CYS A CA 1
ATOM 796 C C . CYS A 1 98 ? -5.774 6.193 -6.185 1.00 85.94 98 CYS A C 1
ATOM 798 O O . CYS A 1 98 ? -5.294 5.856 -7.268 1.00 85.94 98 CYS A O 1
ATOM 800 N N . SER A 1 99 ? -7.084 6.426 -6.045 1.00 86.19 99 SER A N 1
ATOM 801 C CA . SER A 1 99 ? -8.016 6.350 -7.175 1.00 86.19 99 SER A CA 1
ATOM 802 C C . SER A 1 99 ? -7.658 7.381 -8.248 1.00 86.19 99 SER A C 1
ATOM 804 O O . SER A 1 99 ? -7.520 8.569 -7.953 1.00 86.19 99 SER A O 1
ATOM 806 N N . HIS A 1 100 ? -7.560 6.934 -9.498 1.00 80.31 100 HIS A N 1
ATOM 807 C CA . HIS A 1 100 ? -7.192 7.761 -10.643 1.00 80.31 100 HIS A CA 1
ATOM 808 C C . HIS A 1 100 ? -8.185 7.525 -11.801 1.00 80.31 100 HIS A C 1
ATOM 810 O O . HIS A 1 100 ? -8.669 6.404 -11.954 1.00 80.31 100 HIS A O 1
ATOM 816 N N . PRO A 1 101 ? -8.514 8.525 -12.647 1.00 77.81 101 PRO A N 1
ATOM 817 C CA . PRO A 1 101 ? -9.481 8.343 -13.741 1.00 77.81 101 PRO A CA 1
ATOM 818 C C . PRO A 1 101 ? -9.142 7.204 -14.714 1.00 77.81 101 PRO A C 1
ATOM 820 O O . PRO A 1 101 ? -10.033 6.565 -15.260 1.00 77.81 101 PRO A O 1
ATOM 823 N N . GLU A 1 102 ? -7.851 6.948 -14.911 1.00 74.81 102 GLU A N 1
ATOM 824 C CA . GLU A 1 102 ? -7.333 5.881 -15.782 1.00 74.81 102 GLU A CA 1
ATOM 825 C C . GLU A 1 102 ? -7.006 4.575 -15.031 1.00 74.81 102 GLU A C 1
ATOM 827 O O . GLU A 1 102 ? -6.414 3.671 -15.607 1.00 74.81 102 GLU A O 1
ATOM 832 N N . GLY A 1 103 ? -7.347 4.474 -13.741 1.00 83.69 103 GLY A N 1
ATOM 833 C CA . GLY A 1 103 ? -7.051 3.305 -12.915 1.00 83.69 103 GLY A CA 1
ATOM 834 C C . GLY A 1 103 ? -6.612 3.695 -11.509 1.00 83.69 103 GLY A C 1
ATOM 835 O O . GLY A 1 103 ? -7.415 4.132 -10.680 1.00 83.69 103 GLY A O 1
ATOM 836 N N . ARG A 1 104 ? -5.328 3.496 -11.218 1.00 87.75 104 ARG A N 1
ATOM 837 C CA . ARG A 1 104 ? -4.739 3.644 -9.882 1.00 87.75 104 ARG A CA 1
ATOM 838 C C . ARG A 1 104 ? -3.398 4.354 -9.973 1.00 87.75 104 ARG A C 1
ATOM 840 O O . ARG A 1 104 ? -2.729 4.283 -11.001 1.00 87.75 104 ARG A O 1
ATOM 847 N N . VAL A 1 105 ? -2.982 5.007 -8.894 1.00 84.12 105 VAL A N 1
ATOM 848 C CA . VAL A 1 105 ? -1.600 5.495 -8.783 1.00 84.12 105 VAL A CA 1
ATOM 849 C C . VAL A 1 105 ? -0.660 4.316 -8.530 1.00 84.12 105 VAL A C 1
ATOM 851 O O . VAL A 1 105 ? -0.855 3.558 -7.574 1.00 84.12 105 VAL A O 1
ATOM 854 N N . LEU A 1 106 ? 0.378 4.193 -9.363 1.00 85.69 106 LEU A N 1
ATOM 855 C CA . LEU A 1 106 ? 1.473 3.244 -9.178 1.00 85.69 106 LEU A CA 1
ATOM 856 C C . LEU A 1 106 ? 2.516 3.793 -8.197 1.00 85.69 106 LEU A C 1
ATOM 858 O O . LEU A 1 106 ? 3.210 4.764 -8.487 1.00 85.69 106 LEU A O 1
ATOM 862 N N . LEU A 1 107 ? 2.669 3.131 -7.061 1.00 85.94 107 LEU A N 1
ATOM 863 C CA . LEU A 1 107 ? 3.697 3.361 -6.055 1.00 85.94 107 LEU A CA 1
ATOM 864 C C . LEU A 1 107 ? 4.799 2.316 -6.244 1.00 85.94 107 LEU A C 1
ATOM 866 O O . LEU A 1 107 ? 4.595 1.122 -6.018 1.00 85.94 107 LEU A O 1
ATOM 870 N N . GLU A 1 108 ? 5.966 2.770 -6.689 1.00 83.69 108 GLU A N 1
ATOM 871 C CA . GLU A 1 108 ? 7.080 1.906 -7.061 1.00 83.69 108 GLU A CA 1
ATOM 872 C C . GLU A 1 108 ? 8.292 2.126 -6.155 1.00 83.69 108 GLU A C 1
ATOM 874 O O . GLU A 1 108 ? 8.860 3.218 -6.116 1.00 83.69 108 GLU A O 1
ATOM 879 N N . GLY A 1 109 ? 8.750 1.059 -5.504 1.00 78.12 109 GLY A N 1
ATOM 880 C CA . GLY A 1 109 ? 10.078 0.997 -4.910 1.00 78.12 109 GLY A CA 1
ATOM 881 C C . GLY A 1 109 ? 11.147 1.020 -6.000 1.00 78.12 109 GLY A C 1
ATOM 882 O O . GLY A 1 109 ? 11.204 0.136 -6.857 1.00 78.12 109 GLY A O 1
ATOM 883 N N . TYR A 1 110 ? 12.003 2.036 -5.976 1.00 74.12 110 TYR A N 1
ATOM 884 C CA . TYR A 1 110 ? 13.105 2.184 -6.918 1.00 74.12 110 TYR A CA 1
ATOM 885 C C . TYR A 1 110 ? 14.412 2.338 -6.158 1.00 74.12 110 TYR A C 1
ATOM 887 O O . TYR A 1 110 ? 14.526 3.172 -5.269 1.00 74.12 110 TYR A O 1
ATOM 895 N N . SER A 1 111 ? 15.420 1.564 -6.541 1.00 64.56 111 SER A N 1
ATOM 896 C CA . SER A 1 111 ? 16.776 1.781 -6.060 1.00 64.56 111 SER A CA 1
ATOM 897 C C . SER A 1 111 ? 17.780 1.612 -7.190 1.00 64.56 111 SER A C 1
ATOM 899 O O . SER A 1 111 ? 17.736 0.623 -7.928 1.00 64.56 111 SER A O 1
ATOM 901 N N . GLU A 1 112 ? 18.666 2.599 -7.313 1.00 57.16 112 GLU A N 1
ATOM 902 C CA . GLU A 1 112 ? 19.825 2.563 -8.212 1.00 57.16 112 GLU A CA 1
ATOM 903 C C . GLU A 1 112 ? 20.981 1.771 -7.610 1.00 57.16 112 GLU A C 1
ATOM 905 O O . GLU A 1 112 ? 21.812 1.238 -8.342 1.00 57.16 112 GLU A O 1
ATOM 910 N N . ASP A 1 113 ? 21.010 1.661 -6.282 1.00 51.78 113 ASP A N 1
ATOM 911 C CA . ASP A 1 113 ? 22.107 1.075 -5.537 1.00 51.78 113 ASP A CA 1
ATOM 912 C C . ASP A 1 113 ? 21.619 -0.184 -4.813 1.00 51.78 113 ASP A C 1
ATOM 914 O O . ASP A 1 113 ? 20.698 -0.161 -3.999 1.00 51.78 113 ASP A O 1
ATOM 918 N N . ILE A 1 114 ? 22.245 -1.326 -5.096 1.00 49.56 114 ILE A N 1
ATOM 919 C CA . ILE A 1 114 ? 21.852 -2.641 -4.554 1.00 49.56 114 ILE A CA 1
ATOM 920 C C . ILE A 1 114 ? 21.866 -2.638 -3.005 1.00 49.56 114 ILE A C 1
ATOM 922 O O . ILE A 1 114 ? 21.230 -3.486 -2.369 1.00 49.56 114 ILE A O 1
ATOM 926 N N . LEU A 1 115 ? 22.565 -1.665 -2.407 1.00 45.28 115 LEU A N 1
ATOM 927 C CA . LEU A 1 115 ? 22.741 -1.469 -0.972 1.00 45.28 115 LEU A CA 1
ATOM 928 C C . LEU A 1 115 ? 21.683 -0.563 -0.311 1.00 45.28 115 LEU A C 1
ATOM 930 O O . LEU A 1 115 ? 21.360 -0.802 0.852 1.00 45.28 115 LEU A O 1
ATOM 934 N N . THR A 1 116 ? 21.105 0.426 -1.006 1.00 49.12 116 THR A N 1
ATOM 935 C CA . THR A 1 116 ? 20.001 1.251 -0.472 1.00 49.12 116 THR A CA 1
ATOM 936 C C . THR A 1 116 ? 18.681 0.678 -0.943 1.00 49.12 116 THR A C 1
ATOM 938 O O . THR A 1 116 ? 18.094 1.056 -1.951 1.00 49.12 116 THR A O 1
ATOM 941 N N . LYS A 1 117 ? 18.202 -0.323 -0.224 1.00 50.28 117 LYS A N 1
ATOM 942 C CA . LYS A 1 117 ? 16.951 -0.978 -0.568 1.00 50.28 117 LYS A CA 1
ATOM 943 C C . LYS A 1 117 ? 15.802 -0.032 -0.217 1.00 50.28 117 LYS A C 1
ATOM 945 O O . LYS A 1 117 ? 15.646 0.355 0.939 1.00 50.28 117 LYS A O 1
ATOM 950 N N . ALA A 1 118 ? 14.984 0.341 -1.203 1.00 54.44 118 ALA A N 1
ATOM 951 C CA . ALA A 1 118 ? 13.620 0.786 -0.933 1.00 54.44 118 ALA A CA 1
ATOM 952 C C . ALA A 1 118 ? 12.899 -0.402 -0.278 1.00 54.44 118 ALA A C 1
ATOM 954 O O . ALA A 1 118 ? 12.398 -1.317 -0.936 1.00 54.44 118 ALA A O 1
ATOM 955 N N . ASP A 1 119 ? 13.030 -0.460 1.041 1.00 77.00 119 ASP A N 1
ATOM 956 C CA . ASP A 1 119 ? 12.824 -1.677 1.801 1.00 77.00 119 ASP A CA 1
ATOM 957 C C . ASP A 1 119 ? 11.331 -1.919 2.010 1.00 77.00 119 ASP A C 1
ATOM 959 O O . ASP A 1 119 ? 10.824 -2.976 1.668 1.00 77.00 119 ASP A O 1
ATOM 963 N N . LEU A 1 120 ? 10.585 -0.918 2.451 1.00 83.62 120 LEU A N 1
ATOM 964 C CA . LEU A 1 120 ? 9.152 -1.017 2.707 1.00 83.62 120 LEU A CA 1
ATOM 965 C C . LEU A 1 120 ? 8.431 0.097 1.946 1.00 83.62 120 LEU A C 1
ATOM 967 O O . LEU A 1 120 ? 8.975 1.191 1.843 1.00 83.62 120 LEU A O 1
ATOM 971 N N . GLY A 1 121 ? 7.233 -0.155 1.416 1.00 85.19 121 GLY A N 1
ATOM 972 C CA . GLY A 1 121 ? 6.435 0.895 0.772 1.00 85.19 121 GLY A CA 1
ATOM 973 C C . GLY A 1 121 ? 5.761 1.822 1.781 1.00 85.19 121 GLY A C 1
ATOM 974 O O . GLY A 1 121 ? 5.965 3.034 1.741 1.00 85.19 121 GLY A O 1
ATOM 975 N N . LEU A 1 122 ? 4.992 1.258 2.709 1.00 88.81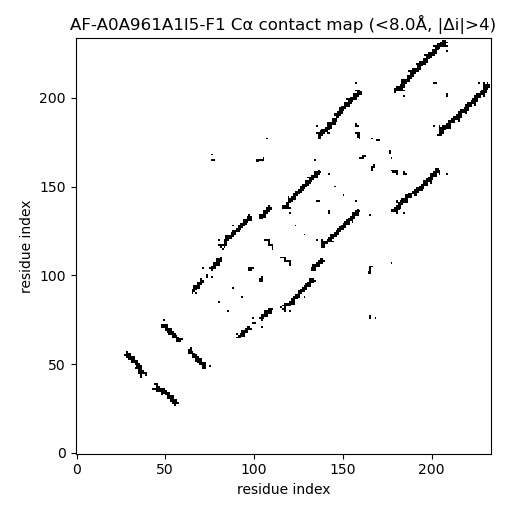 122 LEU A N 1
ATOM 976 C CA . LEU A 1 122 ? 4.295 1.991 3.764 1.00 88.81 122 LEU A CA 1
ATOM 977 C C . LEU A 1 122 ? 4.268 1.182 5.063 1.00 88.81 122 LEU A C 1
ATOM 979 O O . LEU A 1 122 ? 3.964 -0.010 5.052 1.00 88.81 122 LEU A O 1
ATOM 983 N N . ARG A 1 123 ? 4.519 1.851 6.188 1.00 90.56 123 ARG A N 1
ATOM 984 C CA . ARG A 1 123 ? 4.236 1.327 7.528 1.00 90.56 123 ARG A CA 1
ATOM 985 C C . ARG A 1 123 ? 2.949 1.951 8.063 1.00 90.56 123 ARG A C 1
ATOM 987 O O . ARG A 1 123 ? 2.680 3.117 7.789 1.00 90.56 123 ARG A O 1
ATOM 994 N N . ILE A 1 124 ? 2.156 1.163 8.789 1.00 91.62 124 ILE A N 1
ATOM 995 C CA . ILE A 1 124 ? 0.934 1.601 9.467 1.00 91.62 124 ILE A CA 1
ATOM 996 C C . ILE A 1 124 ? 1.039 1.242 10.950 1.00 91.62 124 ILE A C 1
ATOM 998 O O . ILE A 1 124 ? 0.708 0.122 11.356 1.00 91.62 124 ILE A O 1
ATOM 1002 N N . SER A 1 125 ? 1.476 2.210 11.756 1.00 91.12 125 SER A N 1
ATOM 1003 C CA . SER A 1 125 ? 1.648 2.049 13.210 1.00 91.12 125 SER A CA 1
ATOM 1004 C C . SER A 1 125 ? 0.473 2.571 14.049 1.00 91.12 125 SER A C 1
ATOM 1006 O O . SER A 1 125 ? 0.504 2.482 15.276 1.00 91.12 125 SER A O 1
ATOM 1008 N N . SER A 1 126 ? -0.591 3.088 13.424 1.00 89.88 126 SER A N 1
ATOM 1009 C CA . SER A 1 126 ? -1.798 3.568 14.115 1.00 89.88 126 SER A CA 1
ATOM 1010 C C . SER A 1 126 ? -3.076 2.849 13.656 1.00 89.88 126 SER A C 1
ATOM 1012 O O . SER A 1 126 ? -3.081 2.075 12.696 1.00 89.88 126 SER A O 1
ATOM 1014 N N . SER A 1 127 ? -4.176 3.046 14.390 1.00 91.38 127 SER A N 1
ATOM 1015 C CA . SER A 1 127 ? -5.439 2.332 14.157 1.00 91.38 127 SER A CA 1
ATOM 1016 C C . SER A 1 127 ? -6.414 3.076 13.247 1.00 91.38 127 SER A C 1
ATOM 1018 O O . SER A 1 127 ? -6.462 4.305 13.240 1.00 91.38 127 SER A O 1
ATOM 1020 N N . GLY A 1 128 ? -7.297 2.334 12.576 1.00 88.62 128 GLY A N 1
ATOM 1021 C CA . GLY A 1 128 ? -8.436 2.921 11.859 1.00 88.62 128 GLY A CA 1
ATOM 1022 C C . GLY A 1 128 ? -8.100 3.514 10.492 1.00 88.62 128 GLY A C 1
ATOM 1023 O O . GLY A 1 128 ? -8.928 4.232 9.938 1.00 88.62 128 GLY A O 1
ATOM 1024 N N . ASN A 1 129 ? -6.904 3.265 9.958 1.00 90.44 129 ASN A N 1
ATOM 1025 C CA . ASN A 1 129 ? -6.494 3.782 8.657 1.00 90.44 129 ASN A CA 1
ATOM 1026 C C . ASN A 1 129 ? -7.142 3.003 7.511 1.00 90.44 129 ASN A C 1
ATOM 1028 O O . ASN A 1 129 ? -7.569 1.858 7.670 1.00 90.44 129 ASN A O 1
ATOM 1032 N N . THR A 1 130 ? -7.189 3.617 6.334 1.00 93.38 130 THR A N 1
ATOM 1033 C CA . THR A 1 130 ? -7.724 3.016 5.113 1.00 93.38 130 THR A CA 1
ATOM 1034 C C . THR A 1 130 ? -6.766 3.248 3.955 1.00 93.38 130 THR A C 1
ATOM 1036 O O . THR A 1 130 ? -6.472 4.391 3.625 1.00 93.38 130 THR A O 1
ATOM 1039 N N . ILE A 1 131 ? -6.312 2.183 3.304 1.00 94.19 131 ILE A N 1
ATOM 1040 C CA . ILE A 1 131 ? -5.504 2.256 2.084 1.00 94.19 131 ILE A CA 1
ATOM 1041 C C . ILE A 1 131 ? -6.319 1.666 0.944 1.00 94.19 131 ILE A C 1
ATOM 1043 O O . ILE A 1 131 ? -6.705 0.492 1.013 1.00 94.19 131 ILE A O 1
ATOM 1047 N N . LEU A 1 132 ? -6.592 2.461 -0.092 1.00 94.94 132 LEU A N 1
ATOM 1048 C CA . LEU A 1 132 ? -7.428 2.010 -1.196 1.00 94.94 132 LEU A CA 1
ATOM 1049 C C . LEU A 1 132 ? -6.970 2.439 -2.585 1.00 94.94 132 LEU A C 1
ATOM 1051 O O . LEU A 1 132 ? -6.417 3.523 -2.781 1.00 94.94 132 LEU A O 1
ATOM 1055 N N . SER A 1 133 ? -7.308 1.588 -3.558 1.00 93.44 133 SER A N 1
ATOM 1056 C CA . SER A 1 133 ? -7.124 1.845 -4.989 1.00 93.44 133 SER A CA 1
ATOM 1057 C C . SER A 1 133 ? -5.678 2.162 -5.376 1.00 93.44 133 SER A C 1
ATOM 1059 O O . SER A 1 133 ? -5.460 2.884 -6.340 1.00 93.44 133 SER A O 1
ATOM 1061 N N . CYS A 1 134 ? -4.686 1.660 -4.638 1.00 91.75 134 CYS A N 1
ATOM 1062 C CA . CYS A 1 134 ? -3.267 1.853 -4.938 1.00 91.75 134 CYS A CA 1
ATOM 1063 C C . CYS A 1 134 ? -2.692 0.635 -5.668 1.00 91.75 134 CYS A C 1
ATOM 1065 O O . CYS A 1 134 ? -3.166 -0.491 -5.489 1.00 91.75 134 CYS A O 1
ATOM 1067 N N . HIS A 1 135 ? -1.639 0.848 -6.457 1.00 92.56 135 HIS A N 1
ATOM 1068 C CA . HIS A 1 135 ? -0.837 -0.225 -7.042 1.00 92.56 135 HIS A CA 1
ATOM 1069 C C . HIS A 1 135 ? 0.581 -0.166 -6.470 1.00 92.56 135 HIS A C 1
ATOM 1071 O O . HIS A 1 135 ? 1.267 0.827 -6.647 1.00 92.56 135 HIS A O 1
ATOM 1077 N N . TRP A 1 136 ? 1.018 -1.207 -5.762 1.00 92.75 136 TRP A N 1
ATOM 1078 C CA . TRP A 1 136 ? 2.307 -1.261 -5.072 1.00 92.75 136 TRP A CA 1
ATOM 1079 C C . TRP A 1 136 ? 3.258 -2.279 -5.700 1.00 92.75 136 TRP A C 1
ATOM 1081 O O . TRP A 1 136 ? 2.957 -3.475 -5.703 1.00 92.75 136 TRP A O 1
ATOM 1091 N N . THR A 1 137 ? 4.439 -1.846 -6.147 1.00 90.31 137 THR A N 1
ATOM 1092 C CA . THR A 1 137 ? 5.442 -2.744 -6.743 1.00 90.31 137 THR A CA 1
ATOM 1093 C C . THR A 1 137 ? 6.885 -2.331 -6.430 1.00 90.31 137 THR A C 1
ATOM 1095 O O . THR A 1 137 ? 7.141 -1.205 -6.023 1.00 90.31 137 THR A O 1
ATOM 1098 N N . GLY A 1 138 ? 7.854 -3.223 -6.644 1.00 85.69 138 GLY A N 1
ATOM 1099 C CA . GLY A 1 138 ? 9.287 -2.913 -6.564 1.00 85.69 138 GLY A CA 1
ATOM 1100 C C . GLY A 1 138 ? 9.896 -2.857 -5.157 1.00 85.69 138 GLY A C 1
ATOM 1101 O O . GLY A 1 138 ? 11.076 -2.536 -5.032 1.00 85.69 138 GLY A O 1
ATOM 1102 N N . PHE A 1 139 ? 9.152 -3.191 -4.098 1.00 87.25 139 PHE A N 1
ATOM 1103 C CA . PHE A 1 139 ? 9.644 -3.123 -2.713 1.00 87.25 139 PHE A CA 1
ATOM 1104 C C . PHE A 1 139 ? 10.340 -4.412 -2.252 1.00 87.25 139 PHE A C 1
ATOM 1106 O O . PHE A 1 139 ? 9.937 -5.521 -2.620 1.00 87.25 139 PHE A O 1
ATOM 1113 N N . HIS A 1 140 ? 11.390 -4.283 -1.430 1.00 85.19 140 HIS A N 1
ATOM 1114 C CA . HIS A 1 140 ? 12.236 -5.418 -1.035 1.00 85.19 140 HIS A CA 1
ATOM 1115 C C . HIS A 1 140 ? 11.743 -6.200 0.199 1.00 85.19 140 HIS A C 1
ATOM 1117 O O . HIS A 1 140 ? 11.755 -7.424 0.179 1.00 85.19 140 HIS A O 1
ATOM 1123 N N . GLN A 1 141 ? 11.362 -5.530 1.284 1.00 83.38 141 GLN A N 1
ATOM 1124 C CA . GLN A 1 141 ? 10.801 -6.108 2.519 1.00 83.38 141 GLN A CA 1
ATOM 1125 C C . GLN A 1 141 ? 9.277 -6.255 2.451 1.00 83.38 141 GLN A C 1
ATOM 1127 O O . GLN A 1 141 ? 8.721 -7.169 3.055 1.00 83.38 141 GLN A O 1
ATOM 1132 N N . GLY A 1 142 ? 8.604 -5.403 1.677 1.00 88.06 142 GLY A N 1
ATOM 1133 C CA . GLY A 1 142 ? 7.184 -5.542 1.370 1.00 8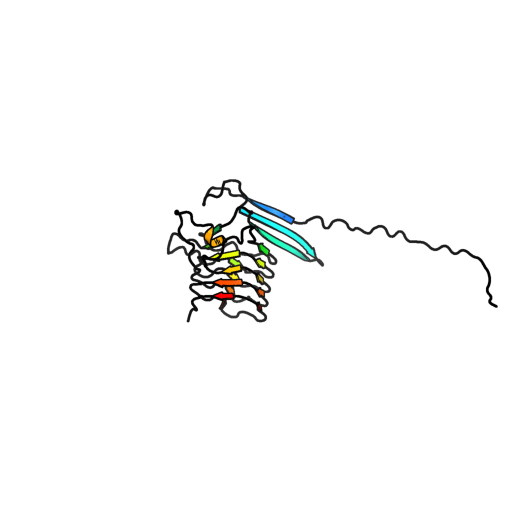8.06 142 GLY A CA 1
ATOM 1134 C C . GLY A 1 142 ? 6.541 -4.234 0.931 1.00 88.06 142 GLY A C 1
ATOM 1135 O O . GLY A 1 142 ? 7.139 -3.166 1.049 1.00 88.06 142 GLY A O 1
ATOM 1136 N N . ALA A 1 143 ? 5.323 -4.303 0.406 1.00 92.94 143 ALA A N 1
ATOM 1137 C CA . ALA A 1 143 ? 4.609 -3.099 -0.013 1.00 92.94 143 ALA A CA 1
ATOM 1138 C C . ALA A 1 143 ? 3.972 -2.365 1.176 1.00 92.94 143 ALA A C 1
ATOM 1140 O O . ALA A 1 143 ? 4.190 -1.166 1.328 1.00 92.94 143 ALA A O 1
ATOM 1141 N N . ILE A 1 144 ? 3.240 -3.064 2.047 1.00 94.88 144 ILE A N 1
ATOM 1142 C CA . ILE A 1 144 ? 2.640 -2.469 3.252 1.00 94.88 144 ILE A CA 1
ATOM 1143 C C . ILE A 1 144 ? 2.913 -3.348 4.475 1.00 94.88 144 ILE A C 1
ATOM 1145 O O . ILE A 1 144 ? 2.730 -4.561 4.416 1.00 94.88 144 ILE A O 1
ATOM 1149 N N . GLU A 1 145 ? 3.282 -2.730 5.596 1.00 94.12 145 GLU A N 1
ATOM 1150 C CA . GLU A 1 145 ? 3.407 -3.354 6.916 1.00 94.12 145 GLU A CA 1
ATOM 1151 C C . GLU A 1 145 ? 2.377 -2.753 7.885 1.00 94.12 145 GLU A C 1
ATOM 1153 O O . GLU A 1 145 ? 2.354 -1.544 8.107 1.00 94.12 145 GLU A O 1
ATOM 1158 N N . ILE A 1 146 ? 1.531 -3.597 8.480 1.00 94.62 146 ILE A N 1
ATOM 1159 C CA . ILE A 1 146 ? 0.528 -3.219 9.484 1.00 94.62 146 ILE A CA 1
ATOM 1160 C C . ILE A 1 146 ? 1.005 -3.673 10.863 1.00 94.62 146 ILE A C 1
ATOM 1162 O O . ILE A 1 146 ? 1.205 -4.868 11.078 1.00 94.62 146 ILE A O 1
ATOM 1166 N N . LEU A 1 147 ? 1.116 -2.732 11.803 1.00 94.06 147 LEU A N 1
ATOM 1167 C CA . LEU A 1 147 ? 1.538 -2.968 13.195 1.00 94.06 147 LEU A CA 1
ATOM 1168 C C . LEU A 1 147 ? 0.482 -2.525 14.221 1.00 94.06 147 LEU A C 1
ATOM 1170 O O . LEU A 1 147 ? 0.727 -2.512 15.423 1.00 94.06 147 LEU A O 1
ATOM 1174 N N . ALA A 1 148 ? -0.706 -2.145 13.757 1.00 93.69 148 ALA A N 1
ATOM 1175 C CA . ALA A 1 148 ? -1.771 -1.612 14.594 1.00 93.69 148 ALA A CA 1
ATOM 1176 C C . ALA A 1 148 ? -3.152 -2.129 14.163 1.00 93.69 148 ALA A C 1
ATOM 1178 O O . ALA A 1 148 ? -3.319 -2.611 13.036 1.00 93.69 148 ALA A O 1
ATOM 1179 N N . PRO A 1 149 ? -4.164 -2.051 15.042 1.00 94.62 149 PRO A N 1
ATOM 1180 C CA . PRO A 1 149 ? -5.447 -2.680 14.775 1.00 94.62 149 PRO A CA 1
ATOM 1181 C C . PRO A 1 149 ? -6.406 -1.884 13.902 1.00 94.62 149 PRO A C 1
ATOM 1183 O O . PRO A 1 149 ? -6.290 -0.670 13.747 1.00 94.62 149 PRO A O 1
ATOM 1186 N N . ARG A 1 150 ? -7.457 -2.571 13.439 1.00 95.00 150 ARG A N 1
ATOM 1187 C CA . ARG A 1 150 ? -8.632 -1.958 12.795 1.00 95.00 150 ARG A CA 1
ATOM 1188 C C . ARG A 1 150 ? -8.291 -1.150 11.545 1.00 95.00 150 ARG A C 1
ATOM 1190 O O . ARG A 1 150 ? -8.934 -0.145 11.262 1.00 95.00 150 ARG A O 1
ATOM 1197 N N . ASN A 1 151 ? -7.275 -1.580 10.805 1.00 95.81 151 ASN A N 1
ATOM 1198 C CA . ASN A 1 151 ? -6.905 -0.968 9.536 1.00 95.81 151 ASN A CA 1
ATOM 1199 C C . ASN A 1 151 ? -7.651 -1.639 8.377 1.00 95.81 151 ASN A C 1
ATOM 1201 O O . ASN A 1 151 ? -8.005 -2.815 8.449 1.00 95.81 151 ASN A O 1
ATOM 1205 N N . GLN A 1 152 ? -7.909 -0.882 7.317 1.00 97.06 152 GLN A N 1
ATOM 1206 C CA . GLN A 1 152 ? -8.630 -1.334 6.133 1.00 97.06 152 GLN A CA 1
ATOM 1207 C C . GLN A 1 152 ? -7.723 -1.254 4.909 1.00 97.06 152 GLN A C 1
ATOM 1209 O O . GLN A 1 152 ? -7.242 -0.177 4.564 1.00 97.06 152 GLN A O 1
ATOM 1214 N N . ILE A 1 153 ? -7.508 -2.381 4.240 1.00 97.56 153 ILE A N 1
ATOM 1215 C CA . ILE A 1 153 ? -6.745 -2.460 2.992 1.00 97.56 153 ILE A CA 1
ATOM 1216 C C . ILE A 1 153 ? -7.691 -2.972 1.916 1.00 97.56 153 ILE A C 1
ATOM 1218 O O . ILE A 1 153 ? -8.089 -4.138 1.941 1.00 97.56 153 ILE A O 1
ATOM 1222 N N . TYR A 1 154 ? -8.087 -2.096 0.998 1.00 96.56 154 TYR A N 1
ATOM 1223 C CA . TYR A 1 154 ? -9.197 -2.372 0.094 1.00 96.56 154 TYR A CA 1
ATOM 1224 C C . TYR A 1 154 ? -8.883 -2.046 -1.364 1.00 96.56 154 TYR A C 1
ATOM 1226 O O . TYR A 1 154 ? -8.461 -0.937 -1.674 1.00 96.56 154 TYR A O 1
ATOM 1234 N N . ASN A 1 155 ? -9.175 -2.969 -2.283 1.00 95.81 155 ASN A N 1
ATOM 1235 C CA . ASN A 1 155 ? -9.081 -2.713 -3.725 1.00 95.81 155 ASN A CA 1
ATOM 1236 C C . ASN A 1 155 ? -7.688 -2.238 -4.187 1.00 95.81 155 ASN A C 1
ATOM 1238 O O . ASN A 1 155 ? -7.582 -1.339 -5.015 1.00 95.81 155 ASN A O 1
ATOM 1242 N N . ASN A 1 156 ? -6.612 -2.813 -3.649 1.00 96.31 156 ASN A N 1
ATOM 1243 C CA . ASN A 1 156 ? -5.241 -2.519 -4.078 1.00 96.31 156 ASN A CA 1
ATOM 1244 C C . ASN A 1 156 ? -4.699 -3.610 -5.015 1.00 96.31 156 ASN A C 1
ATOM 1246 O O . ASN A 1 156 ? -5.188 -4.740 -5.009 1.00 96.31 156 ASN A O 1
ATOM 1250 N N . VAL A 1 157 ? -3.687 -3.274 -5.817 1.00 95.06 157 VAL A N 1
ATOM 1251 C CA . VAL A 1 157 ? -2.832 -4.254 -6.507 1.00 95.06 157 VAL A CA 1
ATOM 1252 C C . VAL A 1 157 ? -1.482 -4.297 -5.799 1.00 95.06 157 VAL A C 1
ATOM 1254 O O . VAL A 1 157 ? -0.892 -3.255 -5.524 1.00 95.06 157 VAL A O 1
ATOM 1257 N N . PHE A 1 158 ? -0.979 -5.493 -5.529 1.00 94.81 158 PHE A N 1
ATOM 1258 C CA . PHE A 1 158 ? 0.342 -5.745 -4.970 1.00 94.81 158 PHE A CA 1
ATOM 1259 C C . PHE A 1 158 ? 1.135 -6.622 -5.937 1.00 94.81 158 PHE A C 1
ATOM 1261 O O . PHE A 1 158 ? 0.760 -7.768 -6.174 1.00 94.81 158 PHE A O 1
ATOM 1268 N N . GLY A 1 159 ? 2.248 -6.098 -6.445 1.00 90.19 159 GLY A N 1
ATOM 1269 C CA . GLY A 1 159 ? 3.124 -6.747 -7.419 1.00 90.19 159 GLY A CA 1
ATOM 1270 C C . GLY A 1 159 ? 2.996 -6.133 -8.810 1.00 90.19 159 GLY A C 1
ATOM 1271 O O . GLY A 1 159 ? 2.516 -5.012 -8.936 1.00 90.19 159 GLY A O 1
ATOM 1272 N N . TYR A 1 160 ? 3.451 -6.825 -9.850 1.00 85.00 160 TYR A N 1
ATOM 1273 C CA . TYR A 1 160 ? 3.482 -6.294 -11.217 1.00 85.00 160 TYR A CA 1
ATOM 1274 C C . TYR A 1 160 ? 2.728 -7.216 -12.170 1.00 85.00 160 TYR A C 1
ATOM 1276 O O . TYR A 1 160 ? 3.029 -8.403 -12.242 1.00 85.00 160 TYR A O 1
ATOM 1284 N N . ASP A 1 161 ? 1.778 -6.662 -12.922 1.00 81.50 161 ASP A N 1
ATOM 1285 C CA . ASP A 1 161 ? 1.084 -7.373 -13.995 1.00 81.50 161 ASP A CA 1
ATOM 1286 C C . ASP A 1 161 ? 0.812 -6.391 -15.151 1.00 81.50 161 ASP A C 1
ATOM 1288 O O . ASP A 1 161 ? 0.120 -5.385 -14.952 1.00 81.50 161 ASP A O 1
ATOM 1292 N N . PRO A 1 162 ? 1.345 -6.657 -16.360 1.00 77.44 162 PRO A N 1
ATOM 1293 C CA . PRO A 1 162 ? 1.208 -5.769 -17.513 1.00 77.44 162 PRO A CA 1
ATOM 1294 C C . PRO A 1 162 ? -0.239 -5.614 -18.011 1.00 77.44 162 PRO A C 1
ATOM 1296 O O . PRO A 1 162 ? -0.503 -4.776 -18.875 1.00 77.44 162 PRO A O 1
ATOM 1299 N N . GLN A 1 163 ? -1.189 -6.406 -17.504 1.00 80.88 163 GLN A N 1
ATOM 1300 C CA . GLN A 1 163 ? -2.604 -6.264 -17.842 1.00 80.88 163 GLN A CA 1
ATOM 1301 C C . GLN A 1 163 ? -3.237 -5.002 -17.244 1.00 80.88 163 GLN A C 1
ATOM 1303 O O . GLN A 1 163 ? -4.170 -4.470 -17.852 1.00 80.88 163 GLN A O 1
ATOM 1308 N N . TYR A 1 164 ? -2.727 -4.494 -16.117 1.00 80.81 164 TYR A N 1
ATOM 1309 C CA . TYR A 1 164 ? -3.229 -3.260 -15.508 1.00 80.81 164 TYR A CA 1
ATOM 1310 C C . TYR A 1 164 ? -2.819 -2.027 -16.324 1.00 80.81 164 TYR A C 1
ATOM 1312 O O . TYR A 1 164 ? -1.663 -1.892 -16.731 1.00 80.81 164 TYR A O 1
ATOM 1320 N N . GLU A 1 165 ? -3.753 -1.100 -16.547 1.00 72.75 165 GLU A N 1
ATOM 1321 C CA . GLU A 1 165 ? -3.526 0.110 -17.355 1.00 72.75 165 GLU A CA 1
ATOM 1322 C C . GLU A 1 165 ? -2.414 0.994 -16.773 1.00 72.75 165 GLU A C 1
ATOM 1324 O O . GLU A 1 165 ? -1.560 1.502 -17.505 1.00 72.75 165 GLU A O 1
ATOM 1329 N N . GLU A 1 166 ? -2.332 1.084 -15.446 1.00 73.81 166 GLU A N 1
ATOM 1330 C CA . GLU A 1 166 ? -1.274 1.801 -14.735 1.00 73.81 166 GLU A CA 1
ATOM 1331 C C . GLU A 1 166 ? 0.130 1.198 -14.951 1.00 73.81 166 GLU A C 1
ATOM 1333 O O . GLU A 1 166 ? 1.131 1.906 -14.828 1.00 73.81 166 GLU A O 1
ATOM 1338 N N . SER A 1 167 ? 0.216 -0.074 -15.364 1.00 66.62 167 SER A N 1
ATOM 1339 C CA . SER A 1 167 ? 1.477 -0.719 -15.765 1.00 66.62 167 SER A CA 1
ATOM 1340 C C . SER A 1 167 ? 1.867 -0.393 -17.210 1.00 66.62 167 SER A C 1
ATOM 1342 O O . SER A 1 167 ? 3.055 -0.322 -17.525 1.00 66.62 167 SER A O 1
ATOM 1344 N N . LYS A 1 168 ? 0.884 -0.150 -18.090 1.00 64.62 168 LYS A N 1
ATOM 1345 C CA . LYS A 1 168 ? 1.091 0.160 -19.519 1.00 64.62 168 LYS A CA 1
ATOM 1346 C C . LYS A 1 168 ? 1.502 1.608 -19.763 1.00 64.62 168 LYS A C 1
ATOM 1348 O O . LYS A 1 168 ? 2.229 1.884 -20.718 1.00 64.62 168 LYS A O 1
ATOM 1353 N N . ALA A 1 169 ? 1.097 2.531 -18.889 1.00 54.19 169 ALA A N 1
ATOM 1354 C CA . ALA A 1 169 ? 1.373 3.969 -18.994 1.00 54.19 169 ALA A CA 1
ATOM 1355 C C . ALA A 1 169 ? 2.876 4.355 -18.954 1.00 54.19 169 ALA A C 1
ATOM 1357 O O . ALA A 1 169 ? 3.218 5.538 -18.955 1.00 54.19 169 ALA A O 1
ATOM 1358 N N . LEU A 1 170 ? 3.788 3.377 -18.909 1.00 53.16 170 LEU A N 1
ATOM 1359 C CA . LEU A 1 170 ? 5.203 3.535 -18.565 1.00 53.16 170 LEU A CA 1
ATOM 1360 C C . LEU A 1 170 ? 6.172 3.201 -19.700 1.00 53.16 170 LEU A C 1
ATOM 1362 O O . LEU A 1 170 ? 7.382 3.239 -19.478 1.00 53.16 170 LEU A O 1
ATOM 1366 N N . GLY A 1 171 ? 5.666 2.928 -20.907 1.00 45.94 171 GLY A N 1
ATOM 1367 C CA . GLY A 1 171 ? 6.436 2.643 -22.125 1.00 45.94 171 GLY A CA 1
ATOM 1368 C C . GLY A 1 171 ? 7.269 3.813 -22.676 1.00 45.94 171 GLY A C 1
ATOM 1369 O O . GLY A 1 171 ? 7.300 4.026 -23.882 1.00 45.94 171 GLY A O 1
ATOM 1370 N N . ASN A 1 172 ? 7.956 4.570 -21.818 1.00 47.88 172 ASN A N 1
ATOM 1371 C CA . ASN A 1 172 ? 9.002 5.514 -22.199 1.00 47.88 172 ASN A CA 1
ATOM 1372 C C . ASN A 1 172 ? 10.373 4.899 -21.869 1.00 47.88 172 ASN A C 1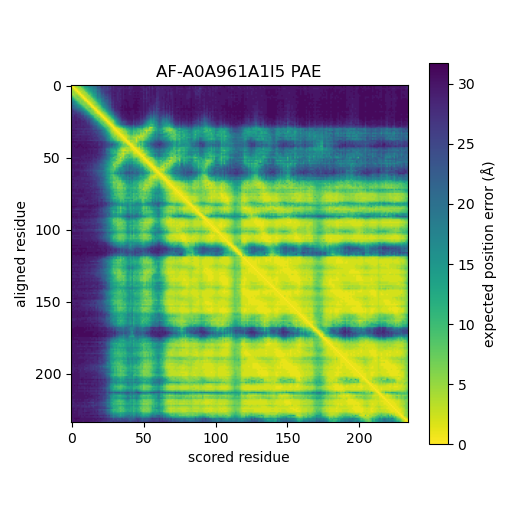
ATOM 1374 O O . ASN A 1 172 ? 10.712 4.677 -20.707 1.00 47.88 172 ASN A O 1
ATOM 1378 N N . LEU A 1 173 ? 11.164 4.664 -22.920 1.00 46.41 173 LEU A N 1
ATOM 1379 C CA . LEU A 1 173 ? 12.457 3.955 -23.024 1.00 46.41 173 LEU A CA 1
ATOM 1380 C C . LEU A 1 173 ? 13.554 4.284 -21.986 1.00 46.41 173 LEU A C 1
ATOM 1382 O O . LEU A 1 173 ? 14.611 3.660 -21.999 1.00 46.41 173 LEU A O 1
ATOM 1386 N N . ARG A 1 174 ? 13.360 5.269 -21.106 1.00 48.88 174 ARG A N 1
ATOM 1387 C CA . ARG A 1 174 ? 14.425 5.833 -20.264 1.00 48.88 174 ARG A CA 1
ATOM 1388 C C . ARG A 1 174 ? 14.598 5.132 -18.910 1.00 48.88 174 ARG A C 1
ATOM 1390 O O . ARG A 1 174 ? 15.640 5.315 -18.294 1.00 48.88 174 ARG A O 1
ATOM 1397 N N . TYR A 1 175 ? 13.617 4.349 -18.442 1.00 52.97 175 TYR A N 1
ATOM 1398 C CA . TYR A 1 175 ? 13.574 3.935 -17.028 1.00 52.97 175 TYR A CA 1
ATOM 1399 C C . TYR A 1 175 ? 13.201 2.477 -16.720 1.00 52.97 175 TYR A C 1
ATOM 1401 O O . TYR A 1 175 ? 13.086 2.140 -15.538 1.00 52.97 175 TYR A O 1
ATOM 1409 N N . GLY A 1 176 ? 13.032 1.638 -17.746 1.00 61.06 176 GLY A N 1
ATOM 1410 C CA . GLY A 1 176 ? 12.726 0.209 -17.607 1.00 61.06 176 GLY A CA 1
ATOM 1411 C C . GLY A 1 176 ? 11.318 -0.110 -17.083 1.00 61.06 176 GLY A C 1
ATOM 1412 O O . GLY A 1 176 ? 10.590 0.758 -16.591 1.00 61.06 176 GLY A O 1
ATOM 1413 N N . GLU A 1 177 ? 10.935 -1.381 -17.207 1.00 69.81 177 GLU A N 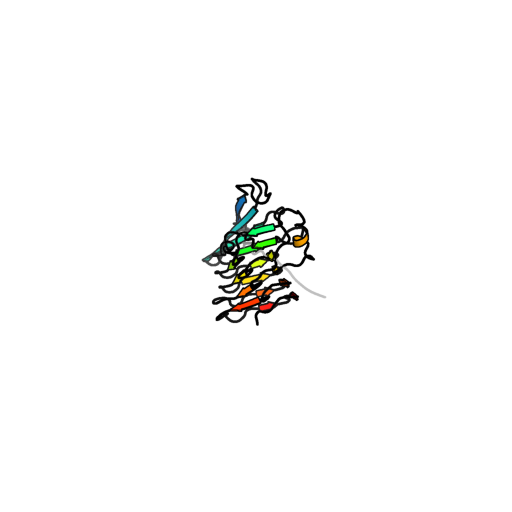1
ATOM 1414 C CA . GLU A 1 177 ? 9.683 -1.906 -16.655 1.00 69.81 177 GLU A CA 1
ATOM 1415 C C . GLU A 1 177 ? 9.728 -1.951 -15.115 1.00 69.81 177 GLU A C 1
ATOM 1417 O O . GLU A 1 177 ? 10.798 -2.205 -14.543 1.00 69.81 177 GLU A O 1
ATOM 1422 N N . PRO A 1 178 ? 8.595 -1.710 -14.425 1.00 72.62 178 PRO A N 1
ATOM 1423 C CA . PRO A 1 178 ? 8.510 -1.900 -12.983 1.00 72.62 178 PRO A CA 1
ATOM 1424 C C . PRO A 1 178 ? 8.875 -3.329 -12.581 1.00 72.62 178 PRO A C 1
ATOM 1426 O O . PRO A 1 178 ? 8.500 -4.300 -13.236 1.00 72.62 178 PRO A O 1
ATOM 1429 N N . LYS A 1 179 ? 9.596 -3.465 -11.469 1.00 81.56 179 LYS A N 1
ATOM 1430 C CA . LYS A 1 179 ? 9.954 -4.777 -10.918 1.00 81.56 179 LYS A CA 1
ATOM 1431 C C . LYS A 1 179 ? 8.860 -5.260 -9.964 1.00 81.56 179 LYS A C 1
ATOM 1433 O O . LYS A 1 179 ? 8.294 -4.425 -9.257 1.00 81.56 179 LYS A O 1
ATOM 1438 N N . PRO A 1 180 ? 8.585 -6.572 -9.875 1.00 84.62 180 PRO A N 1
ATOM 1439 C CA . PRO A 1 180 ? 7.704 -7.116 -8.843 1.00 84.62 180 PRO A CA 1
ATOM 1440 C C . PRO A 1 180 ? 8.284 -6.891 -7.437 1.00 84.62 180 PRO A C 1
ATOM 1442 O O . PRO A 1 180 ? 9.498 -6.725 -7.273 1.00 84.62 180 PRO A O 1
ATOM 1445 N N . ASN A 1 181 ? 7.429 -6.893 -6.407 1.00 87.06 181 ASN A N 1
ATOM 1446 C CA . ASN A 1 181 ? 7.905 -6.863 -5.018 1.00 87.06 181 ASN A CA 1
ATOM 1447 C C . ASN A 1 181 ? 8.714 -8.130 -4.725 1.00 87.06 181 ASN A C 1
ATOM 1449 O O . ASN A 1 181 ? 8.290 -9.226 -5.090 1.00 87.06 181 ASN A O 1
ATOM 1453 N N . ARG A 1 182 ? 9.854 -7.983 -4.047 1.00 87.12 182 ARG A N 1
ATOM 1454 C CA . ARG A 1 182 ? 10.626 -9.122 -3.521 1.00 87.12 182 ARG A CA 1
ATOM 1455 C C . ARG A 1 182 ? 10.149 -9.552 -2.140 1.00 87.12 182 ARG A C 1
ATOM 1457 O O . ARG A 1 182 ? 10.360 -10.696 -1.780 1.00 87.12 182 ARG A O 1
ATOM 1464 N N . GLY A 1 183 ? 9.549 -8.632 -1.389 1.00 87.19 183 GLY A N 1
ATOM 1465 C CA . GLY A 1 183 ? 8.920 -8.907 -0.102 1.00 87.19 183 GLY A CA 1
ATOM 1466 C C . GLY A 1 183 ? 7.418 -9.122 -0.242 1.00 87.19 183 GLY A C 1
ATOM 1467 O O . GLY A 1 183 ? 6.869 -9.070 -1.347 1.00 87.19 183 GLY A O 1
ATOM 1468 N N . ALA A 1 184 ? 6.746 -9.350 0.887 1.00 91.44 184 ALA A N 1
ATOM 1469 C CA . ALA A 1 184 ? 5.316 -9.622 0.880 1.00 91.44 184 ALA A CA 1
ATOM 1470 C C . ALA A 1 184 ? 4.510 -8.443 0.308 1.00 91.44 184 ALA A C 1
ATOM 1472 O O . ALA A 1 184 ? 4.870 -7.276 0.487 1.00 91.44 184 ALA A O 1
ATOM 1473 N N . GLY A 1 185 ? 3.384 -8.730 -0.349 1.00 93.50 185 GLY A N 1
ATOM 1474 C CA . GLY A 1 185 ? 2.448 -7.673 -0.740 1.00 93.50 185 GLY A CA 1
ATOM 1475 C C . GLY A 1 185 ? 1.921 -6.937 0.494 1.00 93.50 185 GLY A C 1
ATOM 1476 O O . GLY A 1 185 ? 2.003 -5.715 0.596 1.00 93.50 185 GLY A O 1
ATOM 1477 N N . LEU A 1 186 ? 1.465 -7.704 1.480 1.00 95.38 186 LEU A N 1
ATOM 1478 C CA . LEU A 1 186 ? 1.029 -7.190 2.769 1.00 95.38 186 LEU A CA 1
ATOM 1479 C C . LEU A 1 186 ? 1.672 -7.982 3.907 1.00 95.38 186 LEU A C 1
ATOM 1481 O O . LEU A 1 186 ? 1.609 -9.209 3.922 1.00 95.38 186 LEU A O 1
ATOM 1485 N N . LEU A 1 187 ? 2.245 -7.285 4.880 1.00 94.56 187 LEU A N 1
ATOM 1486 C CA . LEU A 1 187 ? 2.800 -7.860 6.099 1.00 94.56 187 LEU A CA 1
ATOM 1487 C C . LEU A 1 187 ? 1.961 -7.409 7.296 1.00 94.56 187 LEU A C 1
ATOM 1489 O O . LEU A 1 187 ? 1.753 -6.216 7.496 1.00 94.56 187 LEU A O 1
ATOM 1493 N N . LEU A 1 188 ? 1.480 -8.353 8.103 1.00 95.62 188 LEU A N 1
ATOM 1494 C CA . LEU A 1 188 ? 0.858 -8.075 9.400 1.00 95.62 188 LEU A CA 1
ATOM 1495 C C . LEU A 1 188 ? 1.836 -8.505 10.490 1.00 95.62 188 LEU A C 1
ATOM 1497 O O . LEU A 1 188 ? 2.234 -9.669 10.522 1.00 95.62 188 LEU A O 1
ATOM 1501 N N . GLY A 1 189 ? 2.224 -7.568 11.351 1.00 93.75 189 GLY A N 1
ATOM 1502 C CA . GLY A 1 189 ? 3.169 -7.789 12.444 1.00 93.75 189 GLY A CA 1
ATOM 1503 C C . GLY A 1 189 ? 2.525 -7.774 13.833 1.00 93.75 189 GLY A C 1
ATOM 1504 O O . GLY A 1 189 ? 1.299 -7.784 13.987 1.00 93.75 189 GLY A O 1
ATOM 1505 N N . GLU A 1 190 ? 3.375 -7.718 14.860 1.00 93.12 190 GLU A N 1
ATOM 1506 C CA . GLU A 1 190 ? 2.959 -7.600 16.260 1.00 93.12 190 GLU A CA 1
ATOM 1507 C C . GLU A 1 190 ? 2.160 -6.302 16.465 1.00 93.12 190 GLU A C 1
ATOM 1509 O O . GLU A 1 190 ? 2.625 -5.217 16.129 1.00 93.12 190 GLU A O 1
ATOM 1514 N N . GLY A 1 191 ? 0.933 -6.430 16.982 1.00 90.56 191 GLY A N 1
ATOM 1515 C CA . GLY A 1 191 ? -0.012 -5.317 17.154 1.00 90.56 191 GLY A CA 1
ATOM 1516 C C . GLY A 1 191 ? -1.118 -5.238 16.093 1.00 90.56 191 GLY A C 1
ATOM 1517 O O . GLY A 1 191 ? -2.144 -4.596 16.333 1.00 90.56 191 GLY A O 1
ATOM 1518 N N . ALA A 1 192 ? -0.996 -5.952 14.968 1.00 95.31 192 ALA A N 1
ATOM 1519 C CA . ALA A 1 192 ? -2.066 -6.045 13.974 1.00 95.31 192 ALA A CA 1
ATOM 1520 C C . ALA A 1 192 ? -3.193 -6.985 14.436 1.00 95.31 192 ALA A C 1
ATOM 1522 O O . ALA A 1 192 ? -2.987 -8.187 14.606 1.00 95.31 192 ALA A O 1
ATOM 1523 N N . TRP A 1 193 ? -4.406 -6.457 14.610 1.00 96.31 193 TRP A N 1
ATOM 1524 C CA . TRP A 1 193 ? -5.609 -7.241 14.923 1.00 96.31 193 TRP A CA 1
ATOM 1525 C C . TRP A 1 193 ? -6.885 -6.542 14.437 1.00 96.31 193 TRP A C 1
ATOM 1527 O O . TRP A 1 193 ? -6.880 -5.330 14.208 1.00 96.31 193 TRP A O 1
ATOM 1537 N N . ALA A 1 194 ? -7.970 -7.295 14.236 1.00 96.62 194 ALA A N 1
ATOM 1538 C CA . ALA A 1 194 ? -9.247 -6.783 13.715 1.00 96.62 194 ALA A CA 1
ATOM 1539 C C . ALA A 1 194 ? -9.134 -5.926 12.432 1.00 96.62 194 ALA A C 1
ATOM 1541 O O . ALA A 1 194 ? -9.925 -5.004 12.224 1.00 96.62 194 ALA A O 1
ATOM 1542 N N . SER A 1 195 ? -8.130 -6.174 11.585 1.00 97.06 195 SER A N 1
ATOM 1543 C CA . SER A 1 195 ? -7.970 -5.472 10.306 1.00 97.06 195 SER A CA 1
ATOM 1544 C C . SER A 1 195 ? -8.815 -6.124 9.218 1.00 97.06 195 SER A C 1
ATOM 1546 O O . SER A 1 195 ? -9.005 -7.338 9.215 1.00 97.06 195 SER A O 1
ATOM 1548 N N . HIS A 1 196 ? -9.303 -5.320 8.279 1.00 97.75 196 HIS A N 1
ATOM 1549 C CA . HIS A 1 196 ? -10.129 -5.766 7.164 1.00 97.75 196 HIS A CA 1
ATOM 1550 C C . HIS A 1 196 ? -9.347 -5.629 5.857 1.00 97.75 196 HIS A C 1
ATOM 1552 O O . HIS A 1 196 ? -8.997 -4.527 5.440 1.00 97.75 196 HIS A O 1
ATOM 1558 N N . ILE A 1 197 ? -9.074 -6.750 5.201 1.00 98.12 197 ILE A N 1
ATOM 1559 C CA . ILE A 1 197 ? -8.281 -6.817 3.974 1.00 98.12 197 ILE A CA 1
ATOM 1560 C C . ILE A 1 197 ? -9.162 -7.435 2.895 1.00 98.12 197 ILE A C 1
ATOM 1562 O O . ILE A 1 197 ? -9.403 -8.644 2.897 1.00 98.12 197 ILE A O 1
ATOM 1566 N N . GLU A 1 198 ? -9.680 -6.609 1.988 1.00 97.94 198 GLU A N 1
ATOM 1567 C CA . GLU A 1 198 ? -10.698 -7.036 1.025 1.00 97.94 198 GLU A CA 1
ATOM 1568 C C . GLU A 1 198 ? -10.421 -6.595 -0.415 1.00 97.94 198 GLU A C 1
ATOM 1570 O O . GLU A 1 198 ? -9.954 -5.487 -0.676 1.00 97.94 198 GLU A O 1
ATOM 1575 N N . ASN A 1 199 ? -10.770 -7.468 -1.365 1.00 97.44 199 ASN A N 1
ATOM 1576 C CA . ASN A 1 199 ? -10.761 -7.177 -2.800 1.00 97.44 199 ASN A CA 1
ATOM 1577 C C . ASN A 1 199 ? -9.387 -6.728 -3.331 1.00 97.44 199 ASN A C 1
ATOM 1579 O O . ASN A 1 199 ? -9.298 -5.929 -4.258 1.00 97.44 199 ASN A O 1
ATOM 1583 N N . ASN A 1 200 ? -8.297 -7.201 -2.724 1.00 97.38 200 ASN A N 1
ATOM 1584 C CA . ASN A 1 200 ? -6.946 -6.891 -3.182 1.00 97.38 200 ASN A CA 1
ATOM 1585 C C . ASN A 1 200 ? -6.443 -7.960 -4.150 1.00 97.38 200 ASN A C 1
ATOM 1587 O O . ASN A 1 200 ? -6.780 -9.137 -4.025 1.00 97.38 200 ASN A O 1
ATOM 1591 N N . HIS A 1 201 ? -5.619 -7.546 -5.104 1.00 95.69 201 HIS A N 1
ATOM 1592 C CA . HIS A 1 201 ? -4.999 -8.421 -6.089 1.00 95.69 201 HIS A CA 1
ATOM 1593 C C . HIS A 1 201 ? -3.510 -8.550 -5.762 1.00 95.69 201 HIS A C 1
ATOM 1595 O O . HIS A 1 201 ? -2.768 -7.578 -5.853 1.00 95.69 201 HIS A O 1
ATOM 1601 N N . PHE A 1 202 ? -3.072 -9.742 -5.376 1.00 94.94 202 PHE A N 1
ATOM 1602 C CA . PHE A 1 202 ? -1.679 -10.079 -5.090 1.00 94.94 202 PHE A CA 1
ATOM 1603 C C . PHE A 1 202 ? -1.129 -10.888 -6.261 1.00 94.94 202 PHE A C 1
ATOM 1605 O O . PHE A 1 202 ? -1.509 -12.051 -6.432 1.00 94.94 202 PHE A O 1
ATOM 1612 N N . VAL A 1 203 ? -0.288 -10.267 -7.085 1.00 91.38 203 VAL A N 1
ATOM 1613 C CA . VAL A 1 203 ? 0.038 -10.775 -8.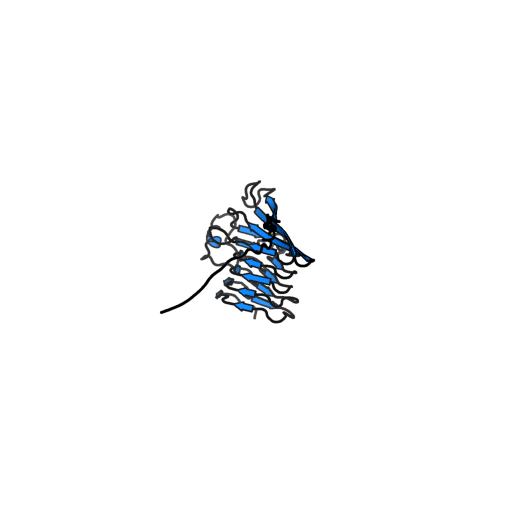421 1.00 91.38 203 VAL A CA 1
ATOM 1614 C C . VAL A 1 203 ? 1.541 -10.762 -8.670 1.00 91.38 203 VAL A C 1
ATOM 1616 O O . VAL A 1 203 ? 2.184 -9.728 -8.509 1.00 91.38 203 VAL A O 1
ATOM 1619 N N . ALA A 1 204 ? 2.093 -11.899 -9.101 1.00 86.25 204 ALA A N 1
ATOM 1620 C CA . ALA A 1 204 ? 3.495 -12.048 -9.504 1.00 86.25 204 ALA A CA 1
ATOM 1621 C C . ALA A 1 204 ? 4.510 -11.530 -8.463 1.00 86.25 204 ALA A C 1
ATOM 1623 O O . ALA A 1 204 ? 5.549 -10.963 -8.805 1.00 86.25 204 ALA A O 1
ATOM 1624 N N . LEU A 1 205 ? 4.205 -11.693 -7.176 1.00 84.94 205 LEU A N 1
ATOM 1625 C CA . LEU A 1 205 ? 5.112 -11.321 -6.095 1.00 84.94 205 LEU A CA 1
ATOM 1626 C C . LEU A 1 205 ? 6.277 -12.317 -6.018 1.00 84.94 205 LEU A C 1
ATOM 1628 O O . LEU A 1 205 ? 6.081 -13.526 -6.132 1.00 84.94 205 LEU A O 1
ATOM 1632 N N . GLY A 1 206 ? 7.485 -11.816 -5.762 1.00 81.56 206 GLY A N 1
ATOM 1633 C CA . GLY A 1 206 ? 8.662 -12.632 -5.446 1.00 81.56 206 GLY A CA 1
ATOM 1634 C C . GLY A 1 206 ? 8.644 -13.232 -4.033 1.00 81.56 206 GLY A C 1
ATOM 1635 O O . GLY A 1 206 ? 9.602 -13.894 -3.656 1.00 81.56 206 GLY A O 1
ATOM 1636 N N . ALA A 1 207 ? 7.574 -12.988 -3.273 1.00 85.00 207 ALA A N 1
ATOM 1637 C CA . ALA A 1 207 ? 7.306 -13.534 -1.947 1.00 85.00 207 ALA A CA 1
ATOM 1638 C C . ALA A 1 207 ? 5.783 -13.692 -1.733 1.00 85.00 207 ALA A C 1
ATOM 1640 O O . ALA A 1 207 ? 4.976 -13.552 -2.659 1.00 85.00 207 ALA A O 1
ATOM 1641 N N . SER A 1 208 ? 5.377 -13.981 -0.496 1.00 89.75 208 SER A N 1
ATOM 1642 C CA . SER A 1 208 ? 3.982 -14.202 -0.108 1.00 89.75 208 SER A CA 1
ATOM 1643 C C . SER A 1 208 ? 3.062 -13.019 -0.442 1.00 89.75 208 SER A C 1
ATOM 1645 O O . SER A 1 208 ? 3.413 -11.856 -0.259 1.00 89.75 208 SER A O 1
ATOM 1647 N N . GLY A 1 209 ? 1.825 -13.309 -0.857 1.00 92.62 209 GLY A N 1
ATOM 1648 C CA . GLY A 1 209 ? 0.789 -12.282 -1.023 1.00 92.62 209 GLY A CA 1
ATOM 1649 C C . GLY A 1 209 ? 0.529 -11.521 0.274 1.00 92.62 209 GLY A C 1
ATOM 1650 O O . GLY A 1 209 ? 0.742 -10.313 0.357 1.00 92.62 209 GLY A O 1
ATOM 1651 N N . ILE A 1 210 ? 0.134 -12.269 1.302 1.00 94.56 210 ILE A N 1
ATOM 1652 C CA . ILE A 1 210 ? -0.040 -11.780 2.667 1.00 94.56 210 ILE A CA 1
ATOM 1653 C C . ILE A 1 210 ? 0.847 -12.623 3.583 1.00 94.56 210 ILE A C 1
ATOM 1655 O O . ILE A 1 210 ? 0.781 -13.851 3.540 1.00 94.56 210 ILE A O 1
ATOM 1659 N N . LEU A 1 211 ? 1.650 -11.970 4.418 1.00 93.44 211 LEU A N 1
ATOM 1660 C CA . LEU A 1 211 ? 2.489 -12.596 5.432 1.00 93.44 211 LEU A CA 1
ATOM 1661 C C . LEU A 1 211 ? 2.012 -12.186 6.829 1.00 93.44 211 LEU A C 1
ATOM 1663 O O . LEU A 1 211 ? 1.939 -11.000 7.143 1.00 93.44 211 LEU A O 1
ATOM 1667 N N . LEU A 1 212 ? 1.718 -13.170 7.678 1.00 92.94 212 LEU A N 1
ATOM 1668 C CA . LEU A 1 212 ? 1.426 -12.960 9.097 1.00 92.94 212 LEU A CA 1
ATOM 1669 C C . LEU A 1 212 ? 2.689 -13.276 9.899 1.00 92.94 212 LEU A C 1
ATOM 1671 O O . LEU A 1 212 ? 3.150 -14.416 9.900 1.00 92.94 212 LEU A O 1
ATOM 1675 N N . LYS A 1 213 ? 3.261 -12.280 10.574 1.00 88.75 213 LYS A N 1
ATOM 1676 C CA . LYS A 1 213 ? 4.540 -12.391 11.277 1.00 88.75 213 LYS A CA 1
ATOM 1677 C C . LYS A 1 213 ? 4.358 -12.090 12.757 1.00 88.75 213 LYS A C 1
ATOM 1679 O O . LYS A 1 213 ? 3.790 -11.067 13.099 1.00 88.75 213 LYS A O 1
ATOM 1684 N N . ASN A 1 214 ? 4.907 -12.954 13.613 1.00 79.56 214 ASN A N 1
ATOM 1685 C CA . ASN A 1 214 ? 5.082 -12.743 15.057 1.00 79.56 214 ASN A CA 1
ATOM 1686 C C . ASN A 1 214 ? 3.865 -12.144 15.791 1.00 79.56 214 ASN A C 1
ATOM 1688 O O . ASN A 1 214 ? 3.707 -10.932 15.859 1.00 79.56 214 ASN A O 1
ATOM 1692 N N . ARG A 1 215 ? 3.069 -12.987 16.465 1.00 86.75 215 ARG A N 1
ATOM 1693 C CA . ARG A 1 215 ? 2.013 -12.534 17.400 1.00 86.75 215 ARG A CA 1
ATOM 1694 C C . ARG A 1 215 ? 0.994 -11.562 16.779 1.00 86.75 215 ARG A C 1
ATOM 1696 O O . ARG A 1 215 ? 0.547 -10.620 17.433 1.00 86.75 215 ARG A O 1
ATOM 1703 N N . VAL A 1 216 ? 0.591 -11.817 15.534 1.00 91.75 216 VAL A N 1
ATOM 1704 C CA . VAL A 1 216 ? -0.585 -11.167 14.939 1.00 91.75 216 VAL A CA 1
ATOM 1705 C C . VAL A 1 216 ? -1.805 -11.514 15.797 1.00 91.75 216 VAL A C 1
ATOM 1707 O O . VAL A 1 216 ? -2.028 -12.684 16.118 1.00 91.75 216 VAL A O 1
ATOM 1710 N N . GLY A 1 217 ? -2.569 -10.505 16.210 1.00 90.62 217 GLY A N 1
ATOM 1711 C CA . GLY A 1 217 ? -3.760 -10.718 17.027 1.00 90.62 217 GLY A CA 1
ATOM 1712 C C . GLY A 1 217 ? -4.939 -11.271 16.218 1.00 90.62 217 GLY A C 1
ATOM 1713 O O . GLY A 1 217 ? -4.876 -11.440 15.000 1.00 90.62 217 GLY A O 1
ATOM 1714 N N . GLY A 1 218 ? -6.030 -11.586 16.916 1.00 93.31 218 GLY A N 1
ATOM 1715 C CA . GLY A 1 218 ? -7.219 -12.195 16.316 1.00 93.31 218 GLY A CA 1
ATOM 1716 C C . GLY A 1 218 ? -8.039 -11.255 15.424 1.00 93.31 218 GLY A C 1
ATOM 1717 O O . GLY A 1 218 ? -7.713 -10.084 15.230 1.00 93.31 218 GLY A O 1
ATOM 1718 N N . GLU A 1 219 ? -9.142 -11.794 14.897 1.00 95.62 219 GLU A N 1
ATOM 1719 C CA . GLU A 1 219 ? -10.215 -11.047 14.212 1.00 95.62 219 GLU A CA 1
ATOM 1720 C C . GLU A 1 219 ? -9.823 -10.341 12.904 1.00 95.62 219 GLU A C 1
ATOM 1722 O O . GLU A 1 219 ? -10.635 -9.620 12.328 1.00 95.62 219 GLU A O 1
ATOM 1727 N N . ASN A 1 220 ? -8.609 -10.557 12.392 1.00 96.62 220 ASN A N 1
ATOM 1728 C CA . ASN A 1 220 ? -8.254 -10.106 11.050 1.00 96.62 220 ASN A CA 1
ATOM 1729 C C . ASN A 1 220 ? -9.105 -10.839 10.004 1.00 96.62 220 ASN A C 1
ATOM 1731 O O . ASN A 1 220 ? -9.290 -12.056 10.057 1.00 96.62 220 ASN A O 1
ATOM 1735 N N . GLN A 1 221 ? -9.617 -10.076 9.052 1.00 97.50 221 GLN A N 1
ATOM 1736 C CA . GLN A 1 221 ? -10.580 -10.507 8.057 1.00 97.50 221 GLN A CA 1
ATOM 1737 C C . GLN A 1 221 ? -9.984 -10.371 6.661 1.00 97.50 221 GLN A C 1
ATOM 1739 O O . GLN A 1 221 ? -9.512 -9.301 6.285 1.00 97.50 221 GLN A O 1
ATOM 1744 N N . PHE A 1 222 ? -10.039 -11.453 5.885 1.00 96.88 222 PHE A N 1
ATOM 1745 C CA . PHE A 1 222 ? -9.512 -11.512 4.525 1.00 96.88 222 PHE A CA 1
ATOM 1746 C C . PHE A 1 222 ? -10.630 -11.948 3.577 1.00 96.88 222 PHE A C 1
ATOM 1748 O O . PHE A 1 222 ? -11.005 -13.119 3.565 1.00 96.88 222 PHE A O 1
ATOM 1755 N N . PHE A 1 223 ? -11.170 -11.028 2.778 1.00 96.19 223 PHE A N 1
ATOM 1756 C CA . PHE A 1 223 ? -12.321 -11.306 1.914 1.00 96.19 223 PHE A CA 1
ATOM 1757 C C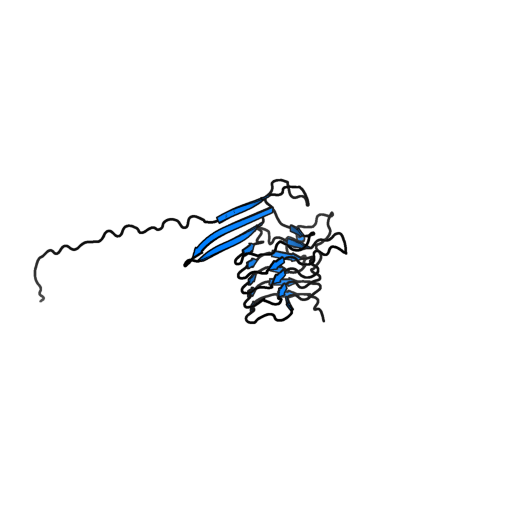 . PHE A 1 223 ? -12.021 -11.021 0.446 1.00 96.19 223 PHE A C 1
ATOM 1759 O O . PHE A 1 223 ? -11.460 -9.987 0.107 1.00 96.19 223 PHE A O 1
ATOM 1766 N N . LYS A 1 224 ? -12.423 -11.930 -0.451 1.00 96.69 224 LYS A N 1
ATOM 1767 C CA . LYS A 1 224 ? -12.373 -11.723 -1.914 1.00 96.69 224 LYS A CA 1
ATOM 1768 C C . LYS A 1 224 ? -11.010 -11.240 -2.441 1.00 96.69 224 LYS A C 1
ATOM 1770 O O . LYS A 1 224 ? -10.950 -10.508 -3.420 1.00 96.69 224 LYS A O 1
ATOM 1775 N N . ASN A 1 225 ? -9.916 -11.620 -1.784 1.00 96.94 225 ASN A N 1
ATOM 1776 C CA . ASN A 1 225 ? -8.579 -11.301 -2.267 1.00 96.94 225 ASN A CA 1
ATOM 1777 C C . ASN A 1 225 ? -8.187 -12.306 -3.353 1.00 96.94 225 ASN A C 1
ATOM 1779 O O . ASN A 1 225 ? -8.406 -13.509 -3.199 1.00 96.94 225 ASN A O 1
ATOM 1783 N N . TYR A 1 226 ? -7.612 -11.807 -4.439 1.00 95.19 226 TYR A N 1
ATOM 1784 C CA . TYR A 1 226 ? -7.149 -12.607 -5.561 1.00 95.19 226 TYR A CA 1
ATOM 1785 C C . TYR A 1 226 ? -5.637 -12.811 -5.461 1.00 95.19 226 TYR A C 1
ATOM 1787 O O . TYR A 1 226 ? -4.897 -11.853 -5.248 1.00 95.19 226 TYR A O 1
ATOM 1795 N N . PHE A 1 227 ? -5.175 -14.052 -5.619 1.00 94.06 227 PHE A N 1
ATOM 1796 C CA . PHE A 1 227 ? -3.759 -14.414 -5.555 1.00 94.06 227 PHE A CA 1
ATOM 1797 C C . PHE A 1 227 ? -3.366 -15.147 -6.833 1.00 94.06 227 PHE A C 1
ATOM 1799 O O . PHE A 1 227 ? -3.960 -16.175 -7.157 1.00 94.06 227 PHE A O 1
ATOM 1806 N N . PHE A 1 228 ? -2.358 -14.650 -7.546 1.00 90.12 228 PHE A N 1
ATOM 1807 C CA . PHE A 1 228 ? -1.932 -15.233 -8.815 1.00 90.12 228 PHE A CA 1
ATOM 1808 C C . PHE A 1 228 ? -0.417 -15.139 -8.994 1.00 90.12 228 PHE A C 1
ATOM 1810 O O . PHE A 1 228 ? 0.159 -14.065 -8.878 1.00 90.12 228 PHE A O 1
ATOM 1817 N N . GLN A 1 229 ? 0.231 -16.273 -9.280 1.00 86.12 229 GLN A N 1
ATOM 1818 C CA . GLN A 1 229 ? 1.672 -16.359 -9.575 1.00 86.12 229 GLN A CA 1
ATOM 1819 C C . GLN A 1 229 ? 2.614 -15.795 -8.488 1.00 86.12 229 GLN A C 1
ATOM 1821 O O . GLN A 1 229 ? 3.725 -15.372 -8.791 1.00 86.12 229 GLN A O 1
ATOM 1826 N N . ASN A 1 230 ? 2.206 -15.812 -7.219 1.00 80.62 230 ASN A N 1
ATOM 1827 C CA . ASN A 1 230 ? 3.076 -15.407 -6.111 1.00 80.62 230 ASN A CA 1
ATOM 1828 C C . ASN A 1 230 ? 4.047 -16.537 -5.748 1.00 80.62 230 ASN A C 1
ATOM 1830 O O . ASN A 1 230 ? 3.638 -17.697 -5.661 1.00 80.62 230 ASN A O 1
ATOM 1834 N N . GLN A 1 231 ? 5.312 -16.204 -5.502 1.00 77.00 231 GLN A N 1
ATOM 1835 C CA . GLN A 1 231 ? 6.291 -17.150 -4.973 1.00 77.00 231 GLN A CA 1
ATOM 1836 C C . GLN A 1 231 ? 6.127 -17.225 -3.456 1.00 77.00 231 GLN A C 1
ATOM 1838 O O . GLN A 1 231 ? 6.334 -16.238 -2.766 1.00 77.00 231 GLN A O 1
ATOM 1843 N N . ALA A 1 232 ? 5.720 -18.368 -2.911 1.00 59.47 232 ALA A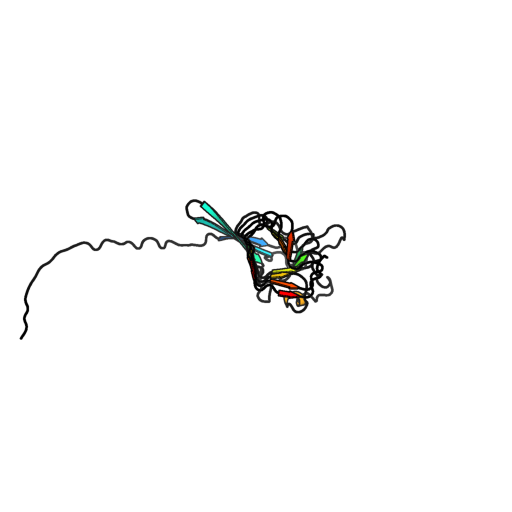 N 1
ATOM 1844 C CA . ALA A 1 232 ? 5.750 -18.540 -1.462 1.00 59.47 232 ALA A CA 1
ATOM 1845 C C . ALA A 1 232 ? 7.211 -18.650 -0.997 1.00 59.47 232 ALA A C 1
ATOM 1847 O O . ALA A 1 232 ? 7.994 -19.378 -1.612 1.00 59.47 232 ALA A O 1
ATOM 1848 N N . GLU A 1 233 ? 7.569 -17.960 0.089 1.00 57.62 233 GLU A N 1
ATOM 1849 C CA . GLU A 1 233 ? 8.719 -18.408 0.879 1.00 57.62 233 GLU A CA 1
ATOM 1850 C C . GLU A 1 233 ? 8.382 -19.809 1.438 1.00 57.62 233 GLU A C 1
ATOM 1852 O O . GLU A 1 233 ? 7.224 -20.023 1.818 1.00 57.62 233 GLU A O 1
ATOM 1857 N N . PRO A 1 234 ? 9.319 -20.777 1.408 1.00 44.31 234 PRO A N 1
ATOM 1858 C CA . PRO A 1 234 ? 9.089 -22.125 1.929 1.00 44.31 234 PRO A CA 1
ATOM 1859 C C . PRO A 1 234 ? 8.748 -22.153 3.424 1.00 44.31 234 PRO A C 1
ATOM 1861 O O . PRO A 1 234 ? 9.230 -21.270 4.171 1.00 44.31 234 PRO A O 1
#

Foldseek 3Di:
DDDDDDDDDDDDDDPDPPDPPDPPDPPFQWDKDFDFACDDDPNDDGGHTQWIWGWHWDDDPRDIAIAIEIEGDLVALEDEDQQEEDDEPPGANYEYDQDHPLFGREYAYDYPDPPRFSAEHYEYQEAHYEYERHEYAHHEAEHYEYAAEHYEYEHYEAFDDCVRRSQVVPPDPPPDGGGTYLHEHYEYEHHYELYEYENYEYEQHNEHPYHYYYHHDYNYHYYNYHYYNHDYDD

Secondary structure (DSSP, 8-state):
-----------------------------EEEEEEE--S--TTPPTT-EEEEEEEEEEEETTEEEEEEEEEE-TT--EEEE-SSSBPP--SSSEEEE-EETTEEEEEEE--SSTTS---EEEEE-SSS-EEESEEEES-SSEEEEE-SSS-EEES-EEE--TTSHHHHTT--TTS-PPPPPSSEEEEE-TT--S-EEES-EEES-SS-SEEE-SS--S--EEES-EEES-----